Protein AF-A0A2M7CMB3-F1 (afdb_monomer_lite)

Foldseek 3Di:
DVVVVVVVVVVVVVVVPPDPPPPPPPPPPPPPPPPQDFFDDDDDDPDDPPDDPVNVLLCLLCVLVRGQKDWDWDFDDDVPDATKIKIKIDGLQQRWMWIFMDHPPDHTQWIWIDRCFKIKIAGPVPRDIDIDTANVPADHSHDDDRDDPPVQQQDQRSCLVVRPPCSCVNTVNVVSRPPDPDDDDD

Radius of gyration: 23.25 Å; chains: 1; bounding box: 79×37×62 Å

Structure (mmCIF, N/CA/C/O backbone):
data_AF-A0A2M7CMB3-F1
#
_entry.id   AF-A0A2M7CMB3-F1
#
loop_
_atom_site.group_PDB
_atom_site.id
_atom_site.type_symbol
_atom_site.label_atom_id
_atom_site.label_alt_id
_atom_site.label_comp_id
_atom_site.label_asym_id
_atom_site.label_entity_id
_atom_site.label_seq_id
_atom_site.pdbx_PDB_ins_code
_atom_site.Cartn_x
_atom_site.Cartn_y
_atom_site.Cartn_z
_atom_site.occupancy
_atom_site.B_iso_or_equiv
_atom_site.auth_seq_id
_atom_site.auth_comp_id
_atom_site.auth_asym_id
_atom_site.auth_atom_id
_atom_site.pdbx_PDB_model_num
ATOM 1 N N . MET A 1 1 ? -51.527 11.952 35.944 1.00 51.69 1 MET A N 1
ATOM 2 C CA . MET A 1 1 ? -50.049 11.912 36.069 1.00 51.69 1 MET A CA 1
ATOM 3 C C . MET A 1 1 ? -49.433 10.586 35.617 1.00 51.69 1 MET A C 1
ATOM 5 O O . MET A 1 1 ? -48.548 10.637 34.780 1.00 51.69 1 MET A O 1
ATOM 9 N N . ARG A 1 2 ? -49.924 9.407 36.044 1.00 48.84 2 ARG A N 1
ATOM 10 C CA . ARG A 1 2 ? -49.398 8.093 35.588 1.00 48.84 2 ARG A CA 1
ATOM 11 C C . ARG A 1 2 ? -49.340 7.894 34.063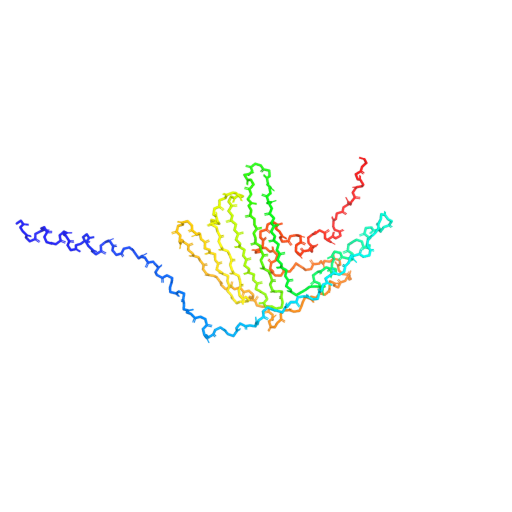 1.00 48.84 2 ARG A C 1
ATOM 13 O O . ARG A 1 2 ? -48.372 7.337 33.572 1.00 48.84 2 ARG A O 1
ATOM 20 N N . ARG A 1 3 ? -50.338 8.377 33.311 1.00 51.53 3 ARG A N 1
ATOM 21 C CA . ARG A 1 3 ? -50.378 8.232 31.840 1.00 51.53 3 ARG A CA 1
ATOM 22 C C . ARG A 1 3 ? -49.301 9.048 31.109 1.00 51.53 3 ARG A C 1
ATOM 24 O O . ARG A 1 3 ? -48.765 8.562 30.128 1.00 51.53 3 ARG A O 1
ATOM 31 N N . ALA A 1 4 ? -48.940 10.227 31.621 1.00 55.62 4 ALA A N 1
ATOM 32 C CA . ALA A 1 4 ? -47.905 11.076 31.018 1.00 55.62 4 ALA A CA 1
ATOM 33 C C . ALA A 1 4 ? -46.488 10.516 31.237 1.00 55.62 4 ALA A C 1
ATOM 35 O O . ALA A 1 4 ? -45.645 10.616 30.355 1.00 55.62 4 ALA A O 1
ATOM 36 N N . ILE A 1 5 ? -46.254 9.869 32.386 1.00 59.56 5 ILE A N 1
ATOM 37 C CA . ILE A 1 5 ? -44.974 9.218 32.706 1.00 59.56 5 ILE A CA 1
ATOM 38 C C . ILE A 1 5 ? -44.734 8.021 31.779 1.00 59.56 5 ILE A C 1
ATOM 40 O O . ILE A 1 5 ? -43.624 7.845 31.292 1.00 59.56 5 ILE A O 1
ATOM 44 N N . ILE A 1 6 ? -45.779 7.238 31.487 1.00 62.00 6 ILE A N 1
ATOM 45 C CA . ILE A 1 6 ? -45.683 6.087 30.578 1.00 62.00 6 ILE A CA 1
ATOM 46 C C . ILE A 1 6 ? -45.333 6.552 29.161 1.00 62.00 6 ILE A C 1
ATOM 48 O O . ILE A 1 6 ? -44.412 6.005 28.566 1.00 62.00 6 ILE A O 1
ATOM 52 N N . SER A 1 7 ? -46.000 7.598 28.655 1.00 63.03 7 SER A N 1
ATOM 53 C CA . SER A 1 7 ? -45.719 8.150 27.323 1.00 63.03 7 SER A CA 1
ATOM 54 C C . SER A 1 7 ? -44.297 8.706 27.197 1.00 63.03 7 SER A C 1
ATOM 56 O O . SER A 1 7 ? -43.659 8.513 26.164 1.00 63.03 7 SER A O 1
ATOM 58 N N . PHE A 1 8 ? -43.785 9.347 28.253 1.00 62.94 8 PHE A N 1
ATOM 59 C CA . PHE A 1 8 ? -42.416 9.864 28.289 1.00 62.94 8 PHE A CA 1
ATOM 60 C C . PHE A 1 8 ? -41.379 8.730 28.289 1.00 62.94 8 PHE A C 1
ATOM 62 O O . PHE A 1 8 ? -40.413 8.795 27.535 1.00 62.94 8 PHE A O 1
ATOM 69 N N . LEU A 1 9 ? -41.624 7.651 29.046 1.00 60.41 9 LEU A N 1
ATOM 70 C CA . LEU A 1 9 ? -40.741 6.478 29.096 1.00 60.41 9 LEU A CA 1
ATOM 71 C C . LEU A 1 9 ? -40.695 5.704 27.771 1.00 60.41 9 LEU A C 1
ATOM 73 O O . LEU A 1 9 ? -39.629 5.249 27.362 1.00 60.41 9 LEU A O 1
ATOM 77 N N . THR A 1 10 ? -41.830 5.573 27.076 1.00 61.59 10 THR A N 1
ATOM 78 C CA . THR A 1 10 ? -41.865 4.949 25.743 1.00 61.59 10 THR A CA 1
ATOM 79 C C . THR A 1 10 ? -41.140 5.786 24.695 1.00 61.59 10 THR A C 1
ATOM 81 O O . THR A 1 10 ? -40.494 5.223 23.817 1.00 61.59 10 THR A O 1
ATOM 84 N N . LEU A 1 11 ? -41.197 7.118 24.799 1.00 56.62 11 LEU A N 1
ATOM 85 C CA . LEU A 1 11 ? -40.507 8.005 23.866 1.00 56.62 11 LEU A CA 1
ATOM 86 C C . LEU A 1 11 ? -38.986 7.964 24.084 1.00 56.62 11 LEU A C 1
ATOM 88 O O . LEU A 1 11 ? -38.245 7.883 23.110 1.00 56.62 11 LEU A O 1
ATOM 92 N N . THR A 1 12 ? -38.511 7.925 25.337 1.00 57.62 12 THR A N 1
ATOM 93 C CA . THR A 1 12 ? -37.071 7.798 25.625 1.00 57.62 12 THR A CA 1
ATOM 94 C C . THR A 1 12 ? -36.504 6.428 25.246 1.00 57.62 12 THR A C 1
ATOM 96 O O . THR A 1 12 ? -35.364 6.374 24.803 1.00 57.62 12 THR A O 1
ATOM 99 N N . LEU A 1 13 ? -37.288 5.341 25.339 1.00 55.25 13 LEU A N 1
ATOM 100 C CA . LEU A 1 13 ? -36.859 4.015 24.862 1.00 55.25 13 LEU A CA 1
ATOM 101 C C . LEU A 1 13 ? -36.757 3.929 23.329 1.00 55.25 13 LEU A C 1
ATOM 103 O O . LEU A 1 13 ? -35.891 3.228 22.812 1.00 55.25 13 LEU A O 1
ATOM 107 N N . LEU A 1 14 ? -37.619 4.644 22.599 1.00 54.69 14 LEU A N 1
ATOM 108 C CA . LEU A 1 14 ? -37.562 4.712 21.133 1.00 54.69 14 LEU A CA 1
ATOM 109 C C . LEU A 1 14 ? -36.393 5.578 20.632 1.00 54.69 14 LEU A C 1
ATOM 111 O O . LEU A 1 14 ? -35.868 5.321 19.555 1.00 54.69 14 LEU A O 1
ATOM 115 N N . LEU A 1 15 ? -35.951 6.562 21.422 1.00 52.12 15 LEU A N 1
ATOM 116 C CA . LEU A 1 15 ? -34.817 7.443 21.103 1.00 52.12 15 LEU A CA 1
ATOM 117 C C . LEU A 1 15 ? -33.441 6.830 21.433 1.00 52.12 15 LEU A C 1
ATOM 119 O O . LEU A 1 15 ? -32.434 7.317 20.929 1.00 52.12 15 LEU A O 1
ATOM 123 N N . THR A 1 16 ? -33.375 5.758 22.234 1.00 50.31 16 THR A N 1
ATOM 124 C CA . THR A 1 16 ? -32.135 4.984 22.462 1.00 50.31 16 THR A CA 1
ATOM 125 C C . THR A 1 16 ? -31.862 3.931 21.391 1.00 50.31 16 THR A C 1
ATOM 127 O O . THR A 1 16 ? -30.782 3.351 21.381 1.00 50.31 16 THR A O 1
ATOM 130 N N . ALA A 1 17 ? -32.784 3.721 20.448 1.00 45.28 17 ALA A N 1
ATOM 131 C CA . ALA A 1 17 ? -32.507 2.997 19.210 1.00 45.28 17 ALA A CA 1
ATOM 132 C C . ALA A 1 17 ? -31.768 3.912 18.211 1.00 45.28 17 ALA A C 1
ATOM 134 O O . ALA A 1 17 ? -32.175 4.081 17.065 1.00 45.28 17 ALA A O 1
ATOM 135 N N . CYS A 1 18 ? -30.694 4.556 18.670 1.00 47.16 18 CYS A N 1
ATOM 136 C CA . CYS A 1 18 ? -29.714 5.169 17.789 1.00 47.16 18 CYS A CA 1
ATOM 137 C C . CYS A 1 18 ? -28.833 4.015 17.309 1.00 47.16 18 CYS A C 1
ATOM 139 O O . CYS A 1 18 ? -28.177 3.367 18.123 1.00 47.16 18 CYS A O 1
ATOM 141 N N . GLY A 1 19 ? -28.948 3.684 16.024 1.00 44.75 19 GLY A N 1
ATOM 142 C CA . GLY A 1 19 ? -28.446 2.448 15.436 1.00 44.75 19 GLY A CA 1
ATOM 143 C C . GLY A 1 19 ? -27.005 2.127 15.817 1.00 44.75 19 GLY A C 1
ATOM 144 O O . GLY A 1 19 ? -26.069 2.779 15.366 1.00 44.75 19 GLY A O 1
ATOM 145 N N . THR A 1 20 ? -26.828 1.050 16.576 1.00 44.53 20 THR A N 1
ATOM 146 C CA . THR A 1 20 ? -25.657 0.200 16.404 1.00 44.53 20 THR A CA 1
ATOM 147 C C . THR A 1 20 ? -25.737 -0.346 14.988 1.00 44.53 20 THR A C 1
ATOM 149 O O . THR A 1 20 ? -26.569 -1.203 14.690 1.00 44.53 20 THR A O 1
ATOM 152 N N . LEU A 1 21 ? -24.925 0.216 14.094 1.00 42.66 21 LEU A N 1
ATOM 153 C CA . LEU A 1 21 ? -24.638 -0.391 12.806 1.00 42.66 21 LEU A CA 1
ATOM 154 C C . LEU A 1 21 ? -23.964 -1.736 13.109 1.00 42.66 21 LEU A C 1
ATOM 156 O O . LEU A 1 21 ? -22.765 -1.798 13.371 1.00 42.66 21 LEU A O 1
ATOM 160 N N . GLU A 1 22 ? -24.748 -2.809 13.169 1.00 36.59 22 GLU A N 1
ATOM 161 C CA . GLU A 1 22 ? -24.206 -4.159 13.225 1.00 36.59 22 GLU A CA 1
ATOM 162 C C . GLU A 1 22 ? -23.567 -4.442 11.868 1.00 36.59 22 GLU A C 1
ATOM 164 O O . GLU A 1 22 ? -24.243 -4.780 10.897 1.00 36.59 22 GLU A O 1
ATOM 169 N N . VAL A 1 23 ? -22.247 -4.275 11.787 1.00 40.91 23 VAL A N 1
ATOM 170 C CA . VAL A 1 23 ? -21.462 -4.793 10.669 1.00 40.91 23 VAL A CA 1
ATOM 171 C C . VAL A 1 23 ? -21.505 -6.312 10.779 1.00 40.91 23 VAL A C 1
ATOM 173 O O . VAL A 1 23 ? -20.715 -6.938 11.486 1.00 40.91 23 VAL A O 1
ATOM 176 N N . THR A 1 24 ? -22.480 -6.921 10.112 1.00 38.34 24 THR A N 1
ATOM 177 C CA . THR A 1 24 ? -22.517 -8.366 9.938 1.00 38.34 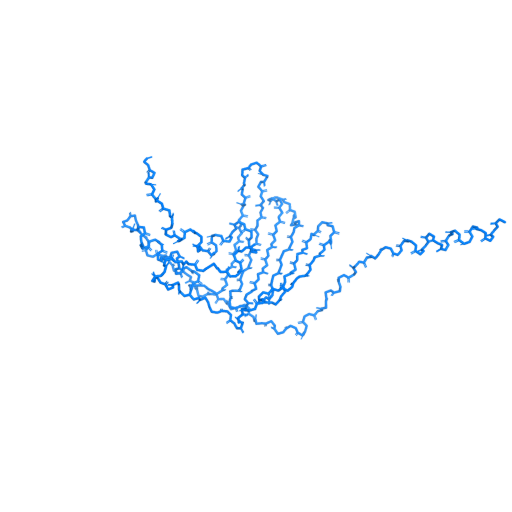24 THR A CA 1
ATOM 178 C C . THR A 1 24 ? -21.424 -8.715 8.933 1.00 38.34 24 THR A C 1
ATOM 180 O O . THR A 1 24 ? -21.599 -8.586 7.722 1.00 38.34 24 THR A O 1
ATOM 183 N N . LEU A 1 25 ? -20.260 -9.124 9.440 1.00 44.72 25 LEU A N 1
ATOM 184 C CA . LEU A 1 25 ? -19.237 -9.803 8.649 1.00 44.72 25 LEU A CA 1
ATOM 185 C C . LEU A 1 25 ? -19.849 -11.125 8.183 1.00 44.72 25 LEU A C 1
ATOM 187 O O . LEU A 1 25 ? -19.826 -12.130 8.893 1.00 44.72 25 LEU A O 1
ATOM 191 N N . THR A 1 26 ? -20.489 -11.094 7.019 1.00 41.59 26 THR A N 1
ATOM 192 C CA . THR A 1 26 ? -21.016 -12.300 6.390 1.00 41.59 26 THR A CA 1
ATOM 193 C C . THR A 1 26 ? -19.812 -13.188 6.101 1.00 41.59 26 THR A C 1
ATOM 195 O O . THR A 1 26 ? -18.916 -12.781 5.365 1.00 41.59 26 THR A O 1
ATOM 198 N N . ASN A 1 27 ? -19.747 -14.355 6.749 1.00 41.16 27 ASN A N 1
ATOM 199 C CA . ASN A 1 27 ? -18.655 -15.301 6.550 1.00 41.16 27 ASN A CA 1
ATOM 200 C C . ASN A 1 27 ? -18.529 -15.630 5.056 1.00 41.16 27 ASN A C 1
ATOM 202 O O . ASN A 1 27 ? -19.513 -15.934 4.379 1.00 41.16 27 ASN A O 1
ATOM 206 N N . SER A 1 28 ? -17.298 -15.507 4.577 1.00 47.81 28 SER A N 1
ATOM 207 C CA . SER A 1 28 ? -16.861 -15.446 3.187 1.00 47.81 28 SER A CA 1
ATOM 208 C C . SER A 1 28 ? -16.957 -16.770 2.419 1.00 47.81 28 SER A C 1
ATOM 210 O O . SER A 1 28 ? -16.004 -17.143 1.750 1.00 47.81 28 SER A O 1
ATOM 212 N N . ASP A 1 29 ? -18.087 -17.474 2.458 1.00 41.19 29 ASP A N 1
ATOM 213 C CA . ASP A 1 29 ? -18.272 -18.677 1.625 1.00 41.19 29 ASP A CA 1
ATOM 214 C C . ASP A 1 29 ? -18.664 -18.336 0.170 1.00 41.19 29 ASP A C 1
ATOM 216 O O . ASP A 1 29 ? -18.649 -19.202 -0.702 1.00 41.19 29 ASP A O 1
ATOM 220 N N . ALA A 1 30 ? -18.994 -17.068 -0.115 1.00 40.41 30 ALA A N 1
ATOM 221 C CA . ALA A 1 30 ? -19.396 -16.587 -1.444 1.00 40.41 30 ALA A CA 1
ATOM 222 C C . ALA A 1 30 ? -18.386 -15.636 -2.113 1.00 40.41 30 ALA A C 1
ATOM 224 O O . ALA A 1 30 ? -18.588 -15.242 -3.260 1.00 40.41 30 ALA A O 1
ATOM 225 N N . LEU A 1 31 ? -17.300 -15.268 -1.427 1.00 42.97 31 LEU A N 1
ATOM 226 C CA . LEU A 1 31 ? -16.185 -14.576 -2.065 1.00 42.97 31 LEU A CA 1
ATOM 227 C C . LEU A 1 31 ? -15.272 -15.661 -2.626 1.00 42.97 31 LEU A C 1
ATOM 229 O O . LEU A 1 31 ? -14.579 -16.332 -1.866 1.00 42.97 31 LEU A O 1
ATOM 233 N N . THR A 1 32 ? -15.274 -15.854 -3.944 1.00 38.53 32 THR A N 1
ATOM 234 C CA . THR A 1 32 ? -14.180 -16.541 -4.640 1.00 38.53 32 THR A CA 1
ATOM 235 C C . THR A 1 32 ? -12.895 -15.766 -4.362 1.00 38.53 32 THR A C 1
ATOM 237 O O . THR A 1 32 ? -12.519 -14.873 -5.112 1.00 38.53 32 THR A O 1
ATOM 240 N N . GLN A 1 33 ? -12.258 -16.055 -3.230 1.00 45.84 33 GLN A N 1
ATOM 241 C CA . GLN A 1 33 ? -10.935 -15.560 -2.908 1.00 45.84 33 GLN A CA 1
ATOM 242 C C . GLN A 1 33 ? -9.978 -16.304 -3.826 1.00 45.84 33 GLN A C 1
ATOM 244 O O . GLN A 1 33 ? -9.778 -17.511 -3.678 1.00 45.84 33 GLN A O 1
ATOM 249 N N . THR A 1 34 ? -9.410 -15.599 -4.799 1.00 48.25 34 THR A N 1
ATOM 250 C CA . THR A 1 34 ? -8.189 -16.073 -5.439 1.00 48.25 34 THR A CA 1
ATOM 251 C C . THR A 1 34 ? -7.152 -16.180 -4.321 1.00 48.25 34 THR A C 1
ATOM 253 O O . THR A 1 34 ? -6.881 -15.169 -3.670 1.00 48.25 34 THR A O 1
ATOM 256 N N . PRO A 1 35 ? -6.639 -17.380 -3.998 1.00 51.38 35 PRO A N 1
ATOM 257 C CA . PRO A 1 35 ? -5.620 -17.501 -2.972 1.00 51.38 35 PRO A CA 1
ATOM 258 C C . PRO A 1 35 ? -4.411 -16.669 -3.396 1.00 51.38 35 PRO A C 1
ATOM 260 O O . PRO A 1 35 ? -3.967 -16.768 -4.541 1.00 51.38 35 PRO A O 1
ATOM 263 N N . ALA A 1 36 ? -3.898 -15.860 -2.469 1.00 56.28 36 ALA A N 1
ATOM 264 C CA . ALA A 1 36 ? -2.660 -15.125 -2.665 1.00 56.28 36 ALA A CA 1
ATOM 265 C C . ALA A 1 36 ? -1.566 -16.125 -3.068 1.00 56.28 36 ALA A C 1
ATOM 267 O O . ALA A 1 36 ? -1.300 -17.087 -2.344 1.00 56.28 36 ALA A O 1
ATOM 268 N N . SER A 1 37 ? -0.980 -15.937 -4.249 1.00 59.34 37 SER A N 1
ATOM 269 C CA . SER A 1 37 ? 0.132 -16.765 -4.707 1.00 59.34 37 SER A CA 1
ATOM 270 C C . SER A 1 37 ? 1.430 -16.192 -4.150 1.00 59.34 37 SER A C 1
ATOM 272 O O . SER A 1 37 ? 1.684 -14.987 -4.247 1.00 59.34 37 SER A O 1
ATOM 274 N N . ASP A 1 38 ? 2.263 -17.050 -3.566 1.00 62.56 38 ASP A N 1
ATOM 275 C CA . ASP A 1 38 ? 3.581 -16.636 -3.097 1.00 62.56 38 ASP A CA 1
ATOM 276 C C . ASP A 1 38 ? 4.425 -16.165 -4.288 1.00 62.56 38 ASP A C 1
ATOM 278 O O . ASP A 1 38 ? 4.555 -16.858 -5.304 1.00 62.56 38 ASP A O 1
ATOM 282 N N . SER A 1 39 ? 5.013 -14.975 -4.159 1.00 64.06 39 SER A N 1
ATOM 283 C CA . SER A 1 39 ? 5.988 -14.482 -5.127 1.00 64.06 39 SER A CA 1
ATOM 284 C C . SER A 1 39 ? 7.240 -15.370 -5.108 1.00 64.06 39 SER A C 1
ATOM 286 O O . SER A 1 39 ? 7.704 -15.751 -4.027 1.00 64.06 39 SER A O 1
ATOM 288 N N . PRO A 1 40 ? 7.864 -15.661 -6.265 1.00 69.12 40 PRO A N 1
ATOM 289 C CA . PRO A 1 40 ? 9.206 -16.228 -6.268 1.00 69.12 40 PRO A CA 1
ATOM 290 C C . PRO A 1 40 ? 10.168 -15.284 -5.531 1.00 69.12 40 PRO A C 1
ATOM 292 O O . PRO A 1 40 ? 10.003 -14.064 -5.564 1.00 69.12 40 PRO A O 1
ATOM 295 N N . ALA A 1 41 ? 11.183 -15.842 -4.865 1.00 67.69 41 ALA A N 1
ATOM 296 C CA . ALA A 1 41 ? 12.155 -15.041 -4.129 1.00 67.69 41 ALA A CA 1
ATOM 297 C C . ALA A 1 41 ? 12.819 -14.008 -5.056 1.00 67.69 41 ALA A C 1
ATOM 299 O O . ALA A 1 41 ? 13.492 -14.370 -6.026 1.00 67.69 41 ALA A O 1
ATOM 300 N N . ALA A 1 42 ? 12.646 -12.722 -4.745 1.00 65.56 42 ALA A N 1
ATOM 301 C CA . ALA A 1 42 ? 13.332 -11.651 -5.448 1.00 65.56 42 ALA A CA 1
ATOM 302 C C . ALA A 1 42 ? 14.836 -11.736 -5.134 1.00 65.56 42 ALA A C 1
ATOM 304 O O . ALA A 1 42 ? 15.262 -11.556 -3.993 1.00 65.56 42 ALA A O 1
ATOM 305 N N . GLY A 1 43 ? 15.648 -12.064 -6.141 1.00 69.44 43 GLY A N 1
ATOM 306 C CA . GLY A 1 43 ? 17.106 -12.007 -6.032 1.00 69.44 43 GLY A CA 1
ATOM 307 C C . GLY A 1 43 ? 17.614 -10.565 -5.874 1.00 69.44 43 GLY A C 1
ATOM 308 O O . GLY A 1 43 ? 16.859 -9.616 -6.101 1.00 69.44 43 GLY A O 1
ATOM 309 N N . PRO A 1 44 ? 18.894 -10.369 -5.511 1.00 72.94 44 PRO A N 1
ATOM 310 C CA . PRO A 1 44 ? 19.474 -9.034 -5.416 1.00 72.94 44 PRO A CA 1
ATOM 311 C C . PRO A 1 44 ? 19.371 -8.303 -6.760 1.00 72.94 44 PRO A C 1
ATOM 313 O O . PRO A 1 44 ? 19.664 -8.871 -7.815 1.00 72.94 44 PRO A O 1
ATOM 316 N N . ALA A 1 45 ? 18.968 -7.031 -6.718 1.00 76.06 45 ALA A N 1
ATOM 317 C CA . ALA A 1 45 ? 18.985 -6.181 -7.901 1.00 76.06 45 ALA A CA 1
ATOM 318 C C . ALA A 1 45 ? 20.437 -6.014 -8.396 1.00 76.06 45 ALA A C 1
ATOM 320 O O . ALA A 1 45 ? 21.340 -5.871 -7.567 1.00 76.06 45 ALA A O 1
ATOM 321 N N . PRO A 1 46 ? 20.688 -5.998 -9.719 1.00 83.12 46 PRO A N 1
ATOM 322 C CA . PRO A 1 46 ? 22.023 -5.823 -10.293 1.00 83.12 46 PRO A CA 1
ATOM 323 C C . PRO A 1 46 ? 22.469 -4.349 -10.227 1.00 83.12 46 PRO A C 1
ATOM 325 O O . PRO A 1 46 ? 22.821 -3.744 -11.234 1.00 83.12 46 PRO A O 1
ATOM 328 N N . LEU A 1 47 ? 22.410 -3.755 -9.035 1.00 82.25 47 LEU A N 1
ATOM 329 C CA . LEU A 1 47 ? 22.819 -2.384 -8.759 1.00 82.25 47 LEU A CA 1
ATOM 330 C C . LEU A 1 47 ? 24.216 -2.361 -8.145 1.00 82.25 47 LEU A C 1
ATOM 332 O O . LEU A 1 47 ? 24.537 -3.146 -7.253 1.00 82.25 47 LEU A O 1
ATOM 336 N N . GLY A 1 48 ? 25.034 -1.422 -8.606 1.00 87.12 48 GLY A N 1
ATOM 337 C CA . GLY A 1 48 ? 26.350 -1.139 -8.051 1.00 87.12 48 GLY A CA 1
ATOM 338 C C . GLY A 1 48 ? 26.587 0.362 -7.935 1.00 87.12 48 GLY A C 1
ATOM 339 O O . GLY A 1 48 ? 25.824 1.173 -8.449 1.00 87.12 48 GLY A O 1
ATOM 340 N N . MET A 1 49 ? 27.693 0.750 -7.298 1.00 87.06 49 MET A N 1
ATOM 341 C CA . MET A 1 49 ? 28.063 2.168 -7.155 1.00 87.06 49 MET A CA 1
ATOM 342 C C . MET A 1 49 ? 28.357 2.862 -8.496 1.00 87.06 49 MET A C 1
ATOM 344 O O . MET A 1 49 ? 28.407 4.085 -8.556 1.00 87.06 49 MET A O 1
ATOM 348 N N . SER A 1 50 ? 28.568 2.089 -9.564 1.00 89.62 50 SER A N 1
ATOM 349 C CA . SER A 1 50 ? 28.753 2.578 -10.932 1.00 89.62 50 SER A CA 1
ATOM 350 C C . SER A 1 50 ? 27.457 2.642 -11.744 1.00 89.62 50 SER A C 1
ATOM 352 O O . SER A 1 50 ? 27.517 3.025 -12.910 1.00 89.62 50 SER A O 1
ATOM 354 N N . SER A 1 51 ? 26.314 2.233 -11.179 1.00 87.06 51 SER A N 1
ATOM 355 C CA . SER A 1 51 ? 25.034 2.270 -11.883 1.00 87.06 51 SER A CA 1
ATOM 356 C C . SER A 1 51 ? 24.628 3.710 -12.186 1.00 87.06 51 SER A C 1
ATOM 358 O O . SER A 1 51 ? 24.692 4.597 -11.335 1.00 87.06 51 SER A O 1
ATOM 360 N N . THR A 1 52 ? 24.190 3.942 -13.415 1.00 85.94 52 THR A N 1
ATOM 361 C CA . THR A 1 52 ? 23.686 5.237 -13.866 1.00 85.94 52 THR A CA 1
ATOM 362 C C . THR A 1 52 ? 22.291 5.505 -13.302 1.00 85.94 52 THR A C 1
ATOM 364 O O . THR A 1 52 ? 21.537 4.585 -12.980 1.00 85.94 52 THR A O 1
ATOM 367 N N . SER A 1 53 ? 21.884 6.776 -13.252 1.00 81.31 53 SER A N 1
ATOM 368 C CA . SER A 1 53 ? 20.513 7.146 -12.872 1.00 81.31 53 SER A CA 1
ATOM 369 C C . SER A 1 53 ? 19.457 6.496 -13.775 1.00 81.31 53 SER A C 1
ATOM 371 O O . SER A 1 53 ? 18.376 6.164 -13.300 1.00 81.31 53 SER A O 1
ATOM 373 N N . GLY A 1 54 ? 19.774 6.272 -15.056 1.00 79.38 54 GLY A N 1
ATOM 374 C CA . GLY A 1 54 ? 18.891 5.574 -15.993 1.00 79.38 54 GLY A CA 1
ATOM 375 C C . GLY A 1 54 ? 18.708 4.095 -15.646 1.00 79.38 54 GLY A C 1
ATOM 376 O O . GLY A 1 54 ? 17.583 3.608 -15.650 1.00 79.38 54 GLY A O 1
ATOM 377 N N . GLU A 1 55 ? 19.787 3.401 -15.278 1.00 83.38 55 GLU A N 1
ATOM 378 C CA . GLU A 1 55 ? 19.729 2.000 -14.833 1.00 83.38 55 GLU A CA 1
ATOM 379 C C . GLU A 1 55 ? 18.964 1.856 -13.512 1.00 83.38 55 GLU A C 1
ATOM 381 O O . GLU A 1 55 ? 18.132 0.961 -13.376 1.00 83.38 55 GLU A O 1
ATOM 386 N N . ILE A 1 56 ? 19.187 2.767 -12.558 1.00 83.62 56 ILE A N 1
ATOM 387 C CA . ILE A 1 56 ? 18.447 2.795 -11.288 1.00 83.62 56 ILE A CA 1
ATOM 388 C C . ILE A 1 56 ? 16.957 3.028 -11.548 1.00 83.62 56 ILE A C 1
ATOM 390 O O . ILE A 1 56 ? 16.122 2.290 -11.029 1.00 83.62 56 ILE A O 1
ATOM 394 N N . ARG A 1 57 ? 16.618 4.016 -12.385 1.00 81.19 57 ARG A N 1
ATOM 395 C CA . ARG A 1 57 ? 15.234 4.311 -12.775 1.00 81.19 57 ARG A CA 1
ATOM 396 C C . ARG A 1 57 ? 14.567 3.098 -13.419 1.00 81.19 57 ARG A C 1
ATOM 398 O O . ARG A 1 57 ? 13.457 2.752 -13.030 1.00 81.19 57 ARG A O 1
ATOM 405 N N . GLN A 1 58 ? 15.240 2.444 -14.364 1.00 80.38 58 GLN A N 1
ATOM 406 C CA . GLN A 1 58 ? 14.712 1.258 -15.037 1.00 80.38 58 GLN A CA 1
ATOM 407 C C . GLN A 1 58 ? 14.432 0.128 -14.041 1.00 80.38 58 GLN A C 1
ATOM 409 O O . GLN A 1 58 ? 13.371 -0.484 -14.085 1.00 80.38 58 GLN A O 1
ATOM 414 N N . LEU A 1 59 ? 15.343 -0.122 -13.100 1.00 83.75 59 LEU A N 1
ATOM 415 C CA . LEU A 1 59 ? 15.162 -1.176 -12.102 1.00 83.75 59 LEU A CA 1
ATOM 416 C C . LEU A 1 59 ? 14.076 -0.848 -11.071 1.00 83.75 59 LEU A C 1
ATOM 418 O O . LEU A 1 59 ? 13.366 -1.754 -10.639 1.00 83.75 59 LEU A O 1
ATOM 422 N N . LEU A 1 60 ? 13.908 0.427 -10.704 1.00 83.75 60 LEU A N 1
ATOM 423 C CA . LEU A 1 60 ? 12.773 0.869 -9.892 1.00 83.75 60 LEU A CA 1
ATOM 424 C C . LEU A 1 60 ? 11.458 0.607 -10.627 1.00 83.75 60 LEU A C 1
ATOM 426 O O . LEU A 1 60 ? 10.559 -0.004 -10.057 1.00 83.75 60 LEU A O 1
ATOM 430 N N . LEU A 1 61 ? 11.374 0.996 -11.901 1.00 79.88 61 LEU A N 1
ATOM 431 C CA . LEU A 1 61 ? 10.204 0.735 -12.738 1.00 79.88 61 LEU A CA 1
ATOM 432 C C . LEU A 1 61 ? 9.896 -0.748 -12.853 1.00 79.88 61 LEU A C 1
ATOM 434 O O . LEU A 1 61 ? 8.738 -1.131 -12.778 1.00 79.88 61 LEU A O 1
ATOM 438 N N . GLU A 1 62 ? 10.923 -1.579 -13.003 1.00 81.75 62 GLU A N 1
ATOM 439 C CA . GLU A 1 62 ? 10.759 -3.020 -13.134 1.00 81.75 62 GLU A CA 1
ATOM 440 C C . GLU A 1 62 ? 10.389 -3.729 -11.821 1.00 81.75 62 GLU A C 1
ATOM 442 O O . GLU A 1 62 ? 9.979 -4.890 -11.849 1.00 81.75 62 GLU A O 1
ATOM 447 N N . SER A 1 63 ? 10.557 -3.070 -10.671 1.00 82.81 63 SER A N 1
ATOM 448 C CA . SER A 1 63 ? 10.406 -3.699 -9.355 1.00 82.81 63 SER A CA 1
ATOM 449 C C . SER A 1 63 ? 9.026 -4.343 -9.153 1.00 82.81 63 SER A C 1
ATOM 451 O O . SER A 1 63 ? 8.995 -5.530 -8.815 1.00 82.81 63 SER A O 1
ATOM 453 N N . PRO A 1 64 ? 7.891 -3.664 -9.435 1.00 82.25 64 PRO A N 1
ATOM 454 C CA . PRO A 1 64 ? 6.566 -4.260 -9.276 1.00 82.25 64 PRO A CA 1
ATOM 455 C C . PRO A 1 64 ? 6.314 -5.502 -10.139 1.00 82.25 64 PRO A C 1
ATOM 457 O O . PRO A 1 64 ? 5.517 -6.334 -9.752 1.00 82.25 64 PRO A O 1
ATOM 460 N N . PHE A 1 65 ? 7.008 -5.695 -11.268 1.00 81.31 65 PHE A N 1
ATOM 461 C CA . PHE A 1 65 ? 6.818 -6.895 -12.108 1.00 81.31 65 PHE A CA 1
ATOM 462 C C . PHE A 1 65 ? 7.555 -8.132 -11.581 1.00 81.31 65 PHE A C 1
ATOM 464 O O . PHE A 1 65 ? 7.436 -9.216 -12.153 1.00 81.31 65 PHE A O 1
ATOM 471 N N . ARG A 1 66 ? 8.374 -7.980 -10.534 1.00 82.38 66 ARG A N 1
ATOM 472 C CA . ARG A 1 66 ? 9.191 -9.065 -9.967 1.00 82.38 66 ARG A CA 1
ATOM 473 C C . ARG A 1 66 ? 8.534 -9.743 -8.768 1.00 82.38 66 ARG A C 1
ATOM 475 O O . ARG A 1 66 ? 9.101 -10.693 -8.233 1.00 82.38 66 ARG A O 1
ATOM 482 N N . TRP A 1 67 ? 7.361 -9.276 -8.360 1.00 85.75 67 TRP A N 1
ATOM 483 C CA . TRP A 1 67 ? 6.571 -9.842 -7.278 1.00 85.75 67 TRP A CA 1
ATOM 484 C C . TRP A 1 67 ? 5.079 -9.759 -7.623 1.00 85.75 67 TRP A C 1
ATOM 486 O O . TRP A 1 67 ? 4.670 -8.994 -8.483 1.00 85.75 67 TRP A O 1
ATOM 496 N N . GLN A 1 68 ? 4.273 -10.603 -6.989 1.00 86.38 68 GLN A N 1
ATOM 497 C CA . GLN A 1 68 ? 2.806 -10.600 -7.086 1.00 86.38 68 GLN A CA 1
ATOM 498 C C . GLN A 1 68 ? 2.193 -10.175 -5.754 1.00 86.38 68 GLN A C 1
ATOM 500 O O . GLN A 1 68 ? 1.245 -9.398 -5.700 1.00 86.38 68 GLN A O 1
ATOM 505 N N . THR A 1 69 ? 2.791 -10.664 -4.671 1.00 89.31 69 THR A N 1
ATOM 506 C CA . THR A 1 69 ? 2.425 -10.366 -3.294 1.00 89.31 69 THR A CA 1
ATOM 507 C C . THR A 1 69 ? 3.604 -9.765 -2.537 1.00 89.31 69 THR A C 1
ATOM 509 O O . THR A 1 69 ? 4.753 -10.180 -2.728 1.00 89.31 69 THR A O 1
ATOM 512 N N . ILE A 1 70 ? 3.329 -8.790 -1.669 1.00 89.44 70 ILE A N 1
ATOM 513 C CA . ILE A 1 70 ? 4.328 -8.193 -0.775 1.00 89.44 70 ILE A CA 1
ATOM 514 C C . ILE A 1 70 ? 3.731 -7.939 0.610 1.00 89.44 70 ILE A C 1
ATOM 516 O O . ILE A 1 70 ? 2.580 -7.522 0.746 1.00 89.44 70 ILE A O 1
ATOM 520 N N . PHE A 1 71 ? 4.541 -8.187 1.638 1.00 91.94 71 PHE A N 1
ATOM 521 C CA . PHE A 1 71 ? 4.287 -7.765 3.010 1.00 91.94 71 PHE A CA 1
ATOM 522 C C . PHE A 1 71 ? 5.354 -6.755 3.431 1.00 91.94 71 PHE A C 1
ATOM 524 O O . PHE A 1 71 ? 6.546 -6.980 3.215 1.00 91.94 71 PHE A O 1
ATOM 531 N N . MET A 1 72 ? 4.928 -5.659 4.048 1.00 91.75 72 MET A N 1
ATOM 532 C CA . MET A 1 72 ? 5.811 -4.624 4.565 1.00 91.75 72 MET A CA 1
ATOM 533 C C . MET A 1 72 ? 5.396 -4.241 5.982 1.00 91.75 72 MET A C 1
ATOM 535 O O . MET A 1 72 ? 4.224 -3.985 6.240 1.00 91.75 72 MET A O 1
ATOM 539 N N . ASP A 1 73 ? 6.371 -4.173 6.885 1.00 92.75 73 ASP A N 1
ATOM 540 C CA . ASP A 1 73 ? 6.220 -3.673 8.251 1.00 92.75 73 ASP A CA 1
ATOM 541 C C . ASP A 1 73 ? 7.201 -2.522 8.439 1.00 92.75 73 ASP A C 1
ATOM 543 O O . ASP A 1 73 ? 8.414 -2.702 8.297 1.00 92.75 73 ASP A O 1
ATOM 547 N N . ALA A 1 74 ? 6.676 -1.328 8.687 1.00 92.00 74 ALA A N 1
ATOM 548 C CA . ALA A 1 74 ? 7.469 -0.115 8.709 1.00 92.00 74 ALA A CA 1
ATOM 549 C C . ALA A 1 74 ? 7.063 0.809 9.854 1.00 92.00 74 ALA A C 1
ATOM 551 O O . ALA A 1 74 ? 5.891 0.942 10.208 1.00 92.00 74 ALA A O 1
ATOM 552 N N . LEU A 1 75 ? 8.061 1.512 10.385 1.00 93.06 75 LEU A N 1
ATOM 553 C CA . LEU A 1 75 ? 7.859 2.682 11.224 1.00 93.06 75 LEU A CA 1
ATOM 554 C C . LEU A 1 75 ? 7.873 3.924 10.327 1.00 93.06 75 LEU A C 1
ATOM 556 O O . LEU A 1 75 ? 8.913 4.298 9.788 1.00 93.06 75 LEU A O 1
ATOM 560 N N . VAL A 1 76 ? 6.716 4.553 10.163 1.00 90.12 76 VAL A N 1
ATOM 561 C CA . VAL A 1 76 ? 6.524 5.747 9.342 1.00 90.12 76 VAL A CA 1
ATOM 562 C C . VAL A 1 76 ? 6.637 6.986 10.222 1.00 90.12 76 VAL A C 1
ATOM 564 O O . VAL A 1 76 ? 5.960 7.108 11.243 1.00 90.12 76 VAL A O 1
ATOM 567 N N . THR A 1 77 ? 7.493 7.922 9.819 1.00 89.06 77 THR A N 1
ATOM 568 C CA . THR A 1 77 ? 7.684 9.213 10.487 1.00 89.06 77 THR A CA 1
ATOM 569 C C . THR A 1 77 ? 7.378 10.351 9.522 1.00 89.06 77 THR A C 1
ATOM 571 O O . THR A 1 77 ? 7.571 10.243 8.311 1.00 89.06 77 THR A O 1
ATOM 574 N N . SER A 1 78 ? 6.830 11.448 10.037 1.00 81.69 78 SER A N 1
ATOM 575 C CA . SER A 1 78 ? 6.496 12.636 9.250 1.00 81.69 78 SER A CA 1
ATOM 576 C C . SER A 1 78 ? 6.763 13.894 10.059 1.00 81.69 78 SER A C 1
ATOM 578 O O . SER A 1 78 ? 6.674 13.888 11.286 1.00 81.69 78 SER A O 1
ATOM 580 N N . ASN A 1 79 ? 7.144 14.972 9.375 1.00 84.88 79 ASN A N 1
ATOM 581 C CA . ASN A 1 79 ? 7.509 16.221 10.037 1.00 84.88 79 ASN A CA 1
ATOM 582 C C . ASN A 1 79 ? 6.321 16.769 10.836 1.00 84.88 79 ASN A C 1
ATOM 584 O O . ASN A 1 79 ? 5.305 17.139 10.258 1.00 84.88 79 ASN A O 1
ATOM 588 N N . GLY A 1 80 ? 6.483 16.852 12.158 1.00 80.75 80 GLY A N 1
ATOM 589 C CA . GLY A 1 80 ? 5.454 17.357 13.069 1.00 80.75 80 GLY A CA 1
ATOM 590 C C . GLY A 1 80 ? 4.434 16.316 13.537 1.00 80.75 80 GLY A C 1
ATOM 591 O O . GLY A 1 80 ? 3.549 16.669 14.311 1.00 80.75 80 GLY A O 1
ATOM 592 N N . GLU A 1 81 ? 4.567 15.051 13.132 1.00 86.75 81 GLU A N 1
ATOM 593 C CA . GLU A 1 81 ? 3.673 13.962 13.536 1.00 86.75 81 GLU A CA 1
ATOM 594 C C . GLU A 1 81 ? 4.405 12.924 14.392 1.00 86.75 81 GLU A C 1
ATOM 596 O O . GLU A 1 81 ? 5.616 12.718 14.274 1.00 86.75 81 GLU A O 1
ATOM 601 N N . SER A 1 82 ? 3.656 12.249 15.268 1.00 89.44 82 SER A N 1
ATOM 602 C CA . SER A 1 82 ? 4.201 11.118 16.022 1.00 89.44 82 SER A CA 1
ATOM 603 C C . SER A 1 82 ? 4.458 9.933 15.083 1.00 89.44 82 SER A C 1
ATOM 605 O O . SER A 1 82 ? 3.660 9.710 14.169 1.00 89.44 82 SER A O 1
ATOM 607 N N . PRO A 1 83 ? 5.534 9.152 15.294 1.00 91.62 83 PRO A N 1
ATOM 608 C CA . PRO A 1 83 ? 5.774 7.936 14.528 1.00 91.62 83 PRO A CA 1
ATOM 609 C C . PRO A 1 83 ? 4.575 6.992 14.594 1.00 91.62 83 PRO A C 1
ATOM 611 O O . PRO A 1 83 ? 3.968 6.828 15.652 1.00 91.62 83 PRO A O 1
ATOM 614 N N . ARG A 1 84 ? 4.276 6.330 13.481 1.00 93.12 84 ARG A N 1
ATOM 615 C CA . ARG A 1 84 ? 3.231 5.308 13.388 1.00 93.12 84 ARG A CA 1
ATOM 616 C C . ARG A 1 84 ? 3.822 4.031 12.831 1.00 93.12 84 ARG A C 1
ATOM 618 O O . ARG A 1 84 ? 4.636 4.076 11.913 1.00 93.12 84 ARG A O 1
ATOM 625 N N . ARG A 1 85 ? 3.401 2.886 13.353 1.00 94.31 85 ARG A N 1
ATOM 626 C CA . ARG A 1 85 ? 3.681 1.605 12.706 1.00 94.31 85 ARG A CA 1
ATOM 627 C C . ARG A 1 85 ? 2.616 1.348 11.650 1.00 94.31 85 ARG A C 1
ATOM 629 O O . ARG A 1 85 ? 1.430 1.595 11.884 1.00 94.31 85 ARG A O 1
ATOM 636 N N . VAL A 1 86 ? 3.050 0.889 10.485 1.00 94.50 86 VAL A N 1
ATOM 637 C CA . VAL A 1 86 ? 2.194 0.538 9.354 1.00 94.50 86 VAL A CA 1
ATOM 638 C C . VAL A 1 86 ? 2.581 -0.859 8.897 1.00 94.50 86 VAL A C 1
ATOM 640 O O . VAL A 1 86 ? 3.751 -1.123 8.624 1.00 94.50 86 VAL A O 1
ATOM 643 N N . GLN A 1 87 ? 1.594 -1.746 8.830 1.00 94.38 87 GLN A N 1
ATOM 644 C CA . GLN A 1 87 ? 1.743 -3.089 8.286 1.00 94.38 87 GLN A CA 1
ATOM 645 C C . GLN A 1 87 ? 0.841 -3.235 7.071 1.00 94.38 87 GLN A C 1
ATOM 647 O O . GLN A 1 87 ? -0.372 -3.051 7.176 1.00 94.38 87 GLN A O 1
ATOM 652 N N . THR A 1 88 ? 1.435 -3.579 5.936 1.00 94.81 88 THR A N 1
ATOM 653 C CA . THR A 1 88 ? 0.764 -3.605 4.640 1.00 94.81 88 THR A CA 1
ATOM 654 C C . THR A 1 88 ? 0.968 -4.953 3.969 1.00 94.81 88 THR A C 1
ATOM 656 O O . THR A 1 88 ? 2.098 -5.416 3.836 1.00 94.81 88 THR A O 1
ATOM 659 N N . TRP A 1 89 ? -0.123 -5.550 3.501 1.00 94.44 89 TRP A N 1
ATOM 660 C CA . TRP A 1 89 ? -0.139 -6.693 2.594 1.00 94.44 89 TRP A CA 1
ATOM 661 C C . TRP A 1 89 ? -0.750 -6.244 1.278 1.00 94.44 89 TRP A C 1
ATOM 663 O O . TRP A 1 89 ? -1.772 -5.559 1.281 1.00 94.44 89 TRP A O 1
ATOM 673 N N . VAL A 1 90 ? -0.146 -6.647 0.170 1.00 92.81 90 VAL A N 1
ATOM 674 C CA . VAL A 1 90 ? -0.636 -6.365 -1.179 1.00 92.81 90 VAL A CA 1
ATOM 675 C C . VAL A 1 90 ? -0.659 -7.663 -1.967 1.00 92.81 90 VAL A C 1
ATOM 677 O O . VAL A 1 90 ? 0.314 -8.413 -1.933 1.00 92.81 90 VAL A O 1
ATOM 680 N N . ASP A 1 91 ? -1.749 -7.880 -2.693 1.00 91.62 91 ASP A N 1
ATOM 681 C CA . ASP A 1 91 ? -1.880 -8.835 -3.789 1.00 91.62 91 ASP A CA 1
ATOM 682 C C . ASP A 1 91 ? -2.202 -8.030 -5.052 1.00 91.62 91 ASP A C 1
ATOM 684 O O . ASP A 1 91 ? -3.296 -7.485 -5.224 1.00 91.62 91 ASP A O 1
ATOM 688 N N . GLN A 1 92 ? -1.194 -7.885 -5.905 1.00 88.12 92 GLN A N 1
ATOM 689 C CA . GLN A 1 92 ? -1.260 -7.039 -7.083 1.00 88.12 92 GLN A CA 1
ATOM 690 C C . GLN A 1 92 ? -2.198 -7.599 -8.167 1.00 88.12 92 GLN A C 1
ATOM 692 O O . GLN A 1 92 ? -3.044 -6.829 -8.627 1.00 88.12 92 GLN A O 1
ATOM 697 N N . PRO A 1 93 ? -2.129 -8.893 -8.550 1.00 87.88 93 PRO A N 1
ATOM 698 C CA . PRO A 1 93 ? -3.078 -9.479 -9.497 1.00 87.88 93 PRO A CA 1
ATOM 699 C C . PRO A 1 93 ? -4.545 -9.328 -9.089 1.00 87.88 93 PRO A C 1
ATOM 701 O O . PRO A 1 93 ? -5.398 -9.109 -9.949 1.00 87.88 93 PRO A O 1
ATOM 704 N N . ALA A 1 94 ? -4.847 -9.432 -7.793 1.00 88.69 94 ALA A N 1
ATOM 705 C CA . ALA A 1 94 ? -6.208 -9.297 -7.282 1.00 88.69 94 ALA A CA 1
ATOM 706 C C . ALA A 1 94 ? -6.637 -7.842 -7.020 1.00 88.69 94 ALA A C 1
ATOM 708 O O . ALA A 1 94 ? -7.774 -7.621 -6.611 1.00 88.69 94 ALA A O 1
ATOM 709 N N . LEU A 1 95 ? -5.745 -6.857 -7.201 1.00 89.81 95 LEU A N 1
ATOM 710 C CA . LEU A 1 95 ? -5.939 -5.478 -6.731 1.00 89.81 95 LEU A CA 1
ATOM 711 C C . LEU A 1 95 ? -6.406 -5.411 -5.268 1.00 89.81 95 LEU A C 1
ATOM 713 O O . LEU A 1 95 ? -7.242 -4.590 -4.887 1.00 89.81 95 LEU A O 1
ATOM 717 N N . SER A 1 96 ? -5.851 -6.293 -4.446 1.00 92.25 96 SER A N 1
ATOM 718 C CA . SER A 1 96 ? -6.231 -6.452 -3.053 1.00 92.25 96 SER A CA 1
ATOM 719 C C . SER A 1 96 ? -5.129 -5.932 -2.140 1.00 92.25 96 SER A C 1
ATOM 721 O O . SER A 1 96 ? -3.933 -6.064 -2.418 1.00 92.25 96 SER A O 1
ATOM 723 N N . LEU A 1 97 ? -5.526 -5.305 -1.038 1.00 94.50 97 LEU A N 1
ATOM 724 C CA . LEU A 1 97 ? -4.607 -4.857 -0.000 1.00 94.50 97 LEU A CA 1
ATOM 725 C C . LEU A 1 97 ? -5.243 -4.938 1.376 1.00 94.50 97 LEU A C 1
ATOM 727 O O . LEU A 1 97 ? -6.459 -4.853 1.544 1.00 94.50 97 LEU A O 1
ATOM 731 N N . ARG A 1 98 ? -4.381 -5.019 2.382 1.00 95.62 98 ARG A N 1
ATOM 732 C CA . ARG A 1 98 ? -4.728 -4.819 3.784 1.00 95.62 98 ARG A CA 1
ATOM 733 C C . ARG A 1 98 ? -3.684 -3.924 4.420 1.00 95.62 98 ARG A C 1
ATOM 735 O O . ARG A 1 98 ? -2.497 -4.201 4.298 1.00 95.62 98 ARG A O 1
ATOM 742 N N . VAL A 1 99 ? -4.124 -2.894 5.128 1.00 96.06 99 VAL A N 1
ATOM 743 C CA . VAL A 1 99 ? -3.250 -1.957 5.832 1.00 96.06 99 VAL A CA 1
ATOM 744 C C . VAL A 1 99 ? -3.736 -1.818 7.264 1.00 96.06 99 VAL A C 1
ATOM 746 O O . VAL A 1 99 ? -4.875 -1.420 7.498 1.00 96.06 99 VAL A O 1
ATOM 749 N N . PHE A 1 100 ? -2.862 -2.124 8.216 1.00 95.38 100 PHE A N 1
ATOM 750 C CA . PHE A 1 100 ? -3.038 -1.783 9.622 1.00 95.38 100 PHE A CA 1
ATOM 751 C C . PHE A 1 100 ? -2.136 -0.618 9.981 1.00 95.38 100 PHE A C 1
ATOM 753 O O . PHE A 1 100 ? -0.965 -0.592 9.596 1.00 95.38 100 PHE A O 1
ATOM 760 N N . SER A 1 101 ? -2.646 0.312 10.786 1.00 95.25 101 SER A N 1
ATOM 761 C CA . SER A 1 101 ? -1.791 1.333 11.375 1.00 95.25 101 SER A CA 1
ATOM 762 C C . SER A 1 101 ? -2.232 1.795 12.757 1.00 95.25 101 SER A C 1
ATOM 764 O O . SER A 1 101 ? -3.423 1.816 13.066 1.00 95.25 101 SER A O 1
ATOM 766 N N . GLY A 1 102 ? -1.252 2.187 13.569 1.00 95.19 102 GLY A N 1
ATOM 767 C CA . GLY A 1 102 ? -1.413 2.739 14.908 1.00 95.19 102 GLY A CA 1
ATOM 768 C C . GLY A 1 102 ? -0.068 3.187 15.499 1.00 95.19 102 GLY A C 1
ATOM 769 O O . GLY A 1 102 ? 0.935 3.269 14.775 1.00 95.19 102 GLY A O 1
ATOM 770 N N . PRO A 1 103 ? -0.015 3.477 16.807 1.00 94.75 103 PRO A N 1
ATOM 771 C CA . PRO A 1 103 ? 1.219 3.791 17.515 1.00 94.75 103 PRO A CA 1
ATOM 772 C C . PRO A 1 103 ? 2.206 2.607 17.491 1.00 94.75 103 PRO A C 1
ATOM 774 O O . PRO A 1 103 ? 1.775 1.453 17.457 1.00 94.75 103 PRO A O 1
ATOM 777 N N . PRO A 1 104 ? 3.528 2.855 17.557 1.00 93.06 104 PRO A N 1
ATOM 778 C CA . PRO A 1 104 ? 4.543 1.809 17.393 1.00 93.06 104 PRO A CA 1
ATOM 779 C C . PRO A 1 104 ? 4.471 0.691 18.436 1.00 93.06 104 PRO A C 1
ATOM 781 O O . PRO A 1 104 ? 4.643 -0.480 18.098 1.00 93.06 104 PRO A O 1
ATOM 784 N N . ASP A 1 105 ? 4.159 1.071 19.676 1.00 91.38 105 ASP A N 1
ATOM 785 C CA . ASP A 1 105 ? 4.113 0.187 20.844 1.00 91.38 105 ASP A CA 1
ATOM 786 C C . ASP A 1 105 ? 2.676 -0.101 21.316 1.00 91.38 105 ASP A C 1
ATOM 788 O O . ASP A 1 105 ? 2.465 -0.578 22.431 1.00 91.38 105 ASP A O 1
ATOM 792 N N . GLY A 1 106 ? 1.668 0.227 20.500 1.00 89.50 106 GLY A N 1
ATOM 793 C CA . GLY A 1 106 ? 0.260 0.065 20.860 1.00 89.50 106 GLY A CA 1
ATOM 794 C C . GLY A 1 106 ? -0.525 -0.815 19.891 1.00 89.50 106 GLY A C 1
ATOM 795 O O . GLY A 1 106 ? 0.026 -1.531 19.059 1.00 89.50 106 GLY A O 1
ATOM 796 N N . SER A 1 107 ? -1.848 -0.793 20.048 1.00 92.94 107 SER A N 1
ATOM 797 C CA . SER A 1 107 ? -2.763 -1.525 19.165 1.00 92.94 107 SER A CA 1
ATOM 798 C C . SER A 1 107 ? -2.970 -0.776 17.851 1.00 92.94 107 SER A C 1
ATOM 800 O O . SER A 1 107 ? -2.872 0.450 17.815 1.00 92.94 107 SER A O 1
ATOM 802 N N . ALA A 1 108 ? -3.297 -1.505 16.783 1.00 94.31 108 ALA A N 1
ATOM 803 C CA . ALA A 1 108 ? -3.747 -0.879 15.547 1.00 94.31 108 ALA A CA 1
ATOM 804 C C . ALA A 1 108 ? -5.003 -0.035 15.817 1.00 94.31 108 ALA A C 1
ATOM 806 O O . ALA A 1 108 ? -5.922 -0.465 16.512 1.00 94.31 108 ALA A O 1
ATOM 807 N N . GLU A 1 109 ? -5.031 1.166 15.256 1.00 95.75 109 GLU A N 1
ATOM 808 C CA . GLU A 1 109 ? -6.127 2.129 15.400 1.00 95.75 109 GLU A CA 1
ATOM 809 C C . GLU A 1 109 ? -6.986 2.185 14.139 1.00 95.75 109 GLU A C 1
ATOM 811 O O . GLU A 1 109 ? -8.163 2.527 14.197 1.00 95.75 109 GLU A O 1
ATOM 816 N N . THR A 1 110 ? -6.406 1.824 12.996 1.00 95.88 110 THR A N 1
ATOM 817 C CA . THR A 1 110 ? -7.062 1.865 11.688 1.00 95.88 110 THR A CA 1
ATOM 818 C C . THR A 1 110 ? -6.805 0.582 10.912 1.00 95.88 110 THR A C 1
ATOM 820 O O . THR A 1 110 ? -5.722 -0.010 11.000 1.00 95.88 110 THR A O 1
ATOM 823 N N . LEU A 1 111 ? -7.814 0.169 10.149 1.00 96.00 111 LEU A N 1
ATOM 824 C CA . LEU A 1 111 ? -7.751 -0.899 9.164 1.00 96.00 111 LEU A CA 1
ATOM 825 C C . LEU A 1 111 ? -8.306 -0.375 7.840 1.00 96.00 111 LEU A C 1
ATOM 827 O O . LEU A 1 111 ? -9.423 0.134 7.797 1.00 96.00 111 LEU A O 1
ATOM 831 N N . ARG A 1 112 ? -7.547 -0.565 6.764 1.00 96.31 112 ARG A N 1
ATOM 832 C CA . ARG A 1 112 ? -8.008 -0.384 5.389 1.00 96.31 112 ARG A CA 1
ATOM 833 C C . ARG A 1 112 ? -7.888 -1.697 4.630 1.00 96.31 112 ARG A C 1
ATOM 835 O O . ARG A 1 112 ? -6.858 -2.366 4.721 1.00 96.31 112 ARG A O 1
ATOM 842 N N . VAL A 1 113 ? -8.922 -2.066 3.884 1.00 95.50 113 VAL A N 1
ATOM 843 C CA . VAL A 1 113 ? -8.942 -3.271 3.046 1.00 95.50 113 VAL A CA 1
ATOM 844 C C . VAL A 1 113 ? -9.470 -2.907 1.670 1.00 95.50 113 VAL A C 1
ATOM 846 O O . VAL A 1 113 ? -10.541 -2.321 1.585 1.00 95.50 113 VAL A O 1
ATOM 849 N N . ALA A 1 114 ? -8.752 -3.275 0.613 1.00 93.19 114 ALA A N 1
ATOM 850 C CA . ALA A 1 114 ? -9.325 -3.345 -0.728 1.00 93.19 114 ALA A CA 1
ATOM 851 C C . ALA A 1 114 ? -9.370 -4.808 -1.166 1.00 93.19 114 ALA A C 1
ATOM 853 O O . ALA A 1 114 ? -8.427 -5.546 -0.889 1.00 93.19 114 ALA A O 1
ATOM 854 N N . ASP A 1 115 ? -10.437 -5.226 -1.838 1.00 89.44 115 ASP A N 1
ATOM 855 C CA . ASP A 1 115 ? -10.612 -6.599 -2.338 1.00 89.44 115 ASP A CA 1
ATOM 856 C C . ASP A 1 115 ? -10.675 -6.684 -3.874 1.00 89.44 115 ASP A C 1
ATOM 858 O O . ASP A 1 115 ? -11.124 -7.683 -4.430 1.00 89.44 115 ASP A O 1
ATOM 862 N N . GLY A 1 116 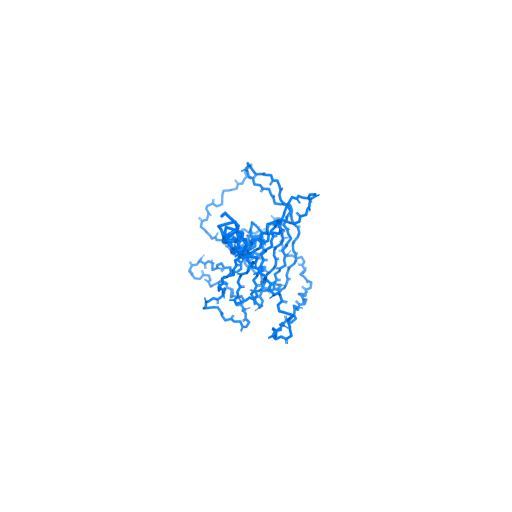? -10.244 -5.619 -4.552 1.00 88.25 116 GLY A N 1
ATOM 863 C CA . GLY A 1 116 ? -10.348 -5.447 -6.000 1.00 88.25 116 GLY A CA 1
ATOM 864 C C . GLY A 1 116 ? -11.661 -4.810 -6.463 1.00 88.25 116 GLY A C 1
ATOM 865 O O . GLY A 1 116 ? -11.670 -4.165 -7.504 1.00 88.25 116 GLY A O 1
ATOM 866 N N . MET A 1 117 ? -12.739 -4.897 -5.676 1.00 88.25 117 MET A N 1
ATOM 867 C CA . MET A 1 117 ? -14.065 -4.365 -6.036 1.00 88.25 117 MET A CA 1
ATOM 868 C C . MET A 1 117 ? -14.548 -3.259 -5.098 1.00 88.25 117 MET A C 1
ATOM 870 O O . MET A 1 117 ? -15.326 -2.385 -5.481 1.00 88.25 117 MET A O 1
ATOM 874 N N . SER A 1 118 ? -14.125 -3.313 -3.843 1.00 90.81 118 SER A N 1
ATOM 875 C CA . SER A 1 118 ? -14.535 -2.407 -2.786 1.00 90.81 118 SER A CA 1
ATOM 876 C C . SER A 1 118 ? -13.356 -2.030 -1.899 1.00 90.81 118 SER A C 1
ATOM 878 O O . SER A 1 118 ? -12.375 -2.765 -1.780 1.00 90.81 118 SER A O 1
ATOM 880 N N . LEU A 1 119 ? -13.458 -0.853 -1.289 1.00 93.31 119 LEU A N 1
ATOM 881 C CA . LEU A 1 119 ? -12.540 -0.340 -0.285 1.00 93.31 119 LEU A CA 1
ATOM 882 C C . LEU A 1 119 ? -13.308 -0.167 1.025 1.00 93.31 119 LEU A C 1
ATOM 884 O O . LEU A 1 119 ? -14.270 0.597 1.077 1.00 93.31 119 LEU A O 1
ATOM 888 N N . LEU A 1 120 ? -12.866 -0.856 2.072 1.00 95.44 120 LEU A N 1
ATOM 889 C CA . LEU A 1 120 ? -13.323 -0.699 3.448 1.00 95.44 120 LEU A CA 1
ATOM 890 C C . LEU A 1 120 ? -12.295 0.119 4.231 1.00 95.44 120 LEU A C 1
ATOM 892 O O . LEU A 1 120 ? -11.135 -0.283 4.325 1.00 95.44 120 LEU A O 1
ATOM 896 N N . ASP A 1 121 ? -12.754 1.193 4.864 1.00 96.31 121 ASP A N 1
ATOM 897 C CA . ASP A 1 121 ? -12.027 1.916 5.904 1.00 96.31 121 ASP A CA 1
ATOM 898 C C . ASP A 1 121 ? -12.714 1.698 7.250 1.00 96.31 121 ASP A C 1
ATOM 900 O O . ASP A 1 121 ? -13.931 1.839 7.365 1.00 96.31 121 ASP A O 1
ATOM 904 N N . LEU A 1 122 ? -11.940 1.349 8.277 1.00 96.94 122 LEU A N 1
ATOM 905 C CA . LEU A 1 122 ? -12.427 1.073 9.625 1.00 96.94 122 LEU A CA 1
ATOM 906 C C . LEU A 1 122 ? -11.538 1.758 10.666 1.00 96.94 122 LEU A C 1
ATOM 908 O O . LEU A 1 122 ? -10.328 1.522 10.733 1.00 96.94 122 LEU A O 1
ATOM 912 N N . ASN A 1 123 ? -12.160 2.552 11.534 1.00 97.00 123 ASN A N 1
ATOM 913 C CA . ASN A 1 123 ? -11.568 2.988 12.788 1.00 97.00 123 ASN A CA 1
ATOM 914 C C . ASN A 1 123 ? -11.772 1.882 13.834 1.00 97.00 123 ASN A C 1
ATOM 916 O O . ASN A 1 123 ? -12.893 1.588 14.243 1.00 97.00 123 ASN A O 1
ATOM 920 N N . LEU A 1 124 ? -10.681 1.261 14.276 1.00 95.12 124 LEU A N 1
ATOM 921 C CA . LEU A 1 124 ? -10.710 0.130 15.206 1.00 95.12 124 LEU A CA 1
ATOM 922 C C . LEU A 1 124 ? -11.028 0.551 16.646 1.00 95.12 124 LEU A C 1
ATOM 924 O O . LEU A 1 124 ? -11.422 -0.289 17.450 1.00 95.12 124 LEU A O 1
ATOM 928 N N . GLN A 1 125 ? -10.860 1.832 16.982 1.00 93.50 125 GLN A N 1
ATOM 929 C CA . GLN A 1 125 ? -11.153 2.353 18.317 1.00 93.50 125 GLN A CA 1
ATOM 930 C C . GLN A 1 125 ? -12.639 2.679 18.484 1.00 93.50 125 GLN A C 1
ATOM 932 O O . GLN A 1 125 ? -13.211 2.413 19.540 1.00 93.50 125 GLN A O 1
ATOM 937 N N . THR A 1 126 ? -13.261 3.263 17.455 1.00 94.31 126 THR A N 1
ATOM 938 C CA . THR A 1 126 ? -14.667 3.697 17.496 1.00 94.31 126 THR A CA 1
ATOM 939 C C . THR A 1 126 ? -15.628 2.695 16.860 1.00 94.31 126 THR A C 1
ATOM 941 O O . THR A 1 126 ? -16.817 2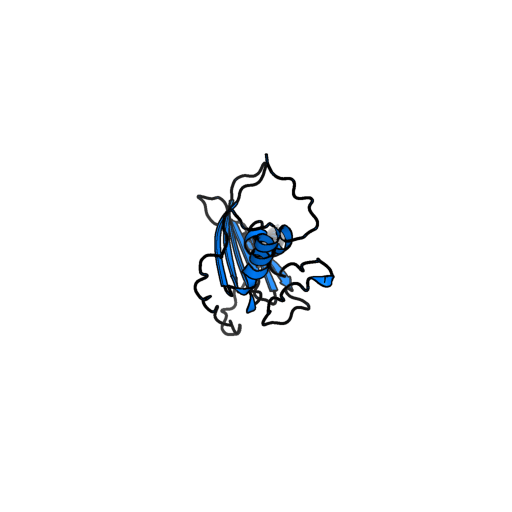.716 17.168 1.00 94.31 126 THR A O 1
ATOM 944 N N . GLY A 1 127 ? -15.133 1.818 15.982 1.00 91.75 127 GLY A N 1
ATOM 945 C CA . GLY A 1 127 ? -15.950 0.928 15.155 1.00 91.75 127 GLY A CA 1
ATOM 946 C C . GLY A 1 127 ? -16.589 1.619 13.945 1.00 91.75 127 GLY A C 1
ATOM 947 O O . GLY A 1 127 ? -17.315 0.973 13.190 1.00 91.75 127 GLY A O 1
ATOM 948 N N . GLU A 1 128 ? -16.336 2.914 13.739 1.00 95.44 128 GLU A N 1
ATOM 949 C CA . GLU A 1 128 ? -16.824 3.639 12.565 1.00 95.44 128 GLU A CA 1
ATOM 950 C C . GLU A 1 128 ? -16.195 3.071 11.294 1.00 95.44 128 GLU A C 1
ATOM 952 O O . GLU A 1 128 ? -14.978 2.894 11.217 1.00 95.44 128 GLU A O 1
ATOM 957 N N . SER A 1 129 ? -17.026 2.804 10.287 1.00 95.56 129 SER A N 1
ATOM 958 C CA . SER A 1 129 ? -16.574 2.266 9.008 1.00 95.56 129 SER A CA 1
ATOM 959 C C . SER A 1 129 ? -17.244 2.938 7.820 1.00 95.56 129 SER A C 1
ATOM 961 O O . SER A 1 129 ? -18.363 3.448 7.912 1.00 95.56 129 SER A O 1
ATOM 963 N N . SER A 1 130 ? -16.550 2.914 6.689 1.00 95.19 130 SER A N 1
ATOM 964 C CA . SER A 1 130 ? -17.078 3.289 5.384 1.00 95.19 130 SER A CA 1
ATOM 965 C C . SER A 1 130 ? -16.680 2.247 4.346 1.00 95.19 130 SER A C 1
ATOM 967 O O . SER A 1 130 ? -15.604 1.656 4.415 1.00 95.19 130 SER A O 1
ATOM 969 N N . ILE A 1 131 ? -17.569 2.012 3.382 1.00 94.25 131 ILE A N 1
ATOM 970 C CA . ILE A 1 131 ? -17.310 1.150 2.229 1.00 94.25 131 ILE A CA 1
ATOM 971 C C . ILE A 1 131 ? -17.582 1.966 0.971 1.00 94.25 131 ILE A C 1
ATOM 973 O O . ILE A 1 131 ? -18.622 2.620 0.870 1.00 94.25 131 ILE A O 1
ATOM 977 N N . ALA A 1 132 ? -16.655 1.920 0.020 1.00 91.31 132 ALA A N 1
ATOM 978 C CA . ALA A 1 132 ? -16.778 2.559 -1.283 1.00 91.31 132 ALA A CA 1
ATOM 979 C C . ALA A 1 132 ? -16.452 1.564 -2.409 1.00 91.31 132 ALA A C 1
ATOM 981 O O . ALA A 1 132 ? -15.680 0.630 -2.181 1.00 91.31 132 ALA A O 1
ATOM 982 N N . PRO A 1 133 ? -17.000 1.749 -3.623 1.00 88.94 133 PRO A N 1
ATOM 983 C CA . PRO A 1 133 ? -16.513 1.045 -4.806 1.00 88.94 133 PRO A CA 1
ATOM 984 C C . PRO A 1 133 ? -15.015 1.296 -5.025 1.00 88.94 133 PRO A C 1
ATOM 986 O O . PRO A 1 133 ? -14.514 2.392 -4.767 1.00 88.94 133 PRO A O 1
ATOM 989 N N . PHE A 1 134 ? -14.305 0.282 -5.509 1.00 86.19 134 PHE A N 1
ATOM 990 C CA . PHE A 1 134 ? -12.887 0.332 -5.849 1.00 86.19 134 PHE A CA 1
ATOM 991 C C . PHE A 1 134 ? -12.651 -0.341 -7.206 1.00 86.19 134 PHE A C 1
ATOM 993 O O . PHE A 1 134 ? -13.440 -1.180 -7.629 1.00 86.19 134 PHE A O 1
ATOM 1000 N N . GLY A 1 135 ? -11.578 0.047 -7.900 1.00 71.88 135 GLY A N 1
ATOM 1001 C CA . GLY A 1 135 ? -11.193 -0.597 -9.158 1.00 71.88 135 GLY A CA 1
ATOM 1002 C C . GLY A 1 135 ? -12.141 -0.346 -10.338 1.00 71.88 135 GLY A C 1
ATOM 1003 O O . GLY A 1 135 ? -12.071 -1.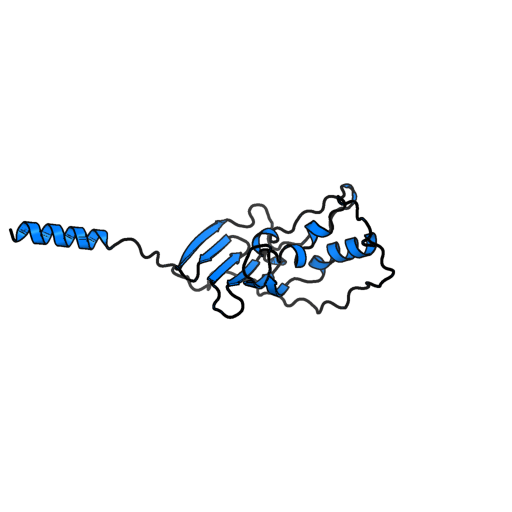074 -11.324 1.00 71.88 135 GLY A O 1
ATOM 1004 N N . GLU A 1 136 ? -13.018 0.668 -10.285 1.00 71.06 136 GLU A N 1
ATOM 1005 C CA . GLU A 1 136 ? -13.879 1.004 -11.428 1.00 71.06 136 GLU A CA 1
ATOM 1006 C C . GLU A 1 136 ? -13.033 1.294 -12.681 1.00 71.06 136 GLU A C 1
ATOM 1008 O O . GLU A 1 136 ? -12.211 2.210 -12.698 1.00 71.06 136 GLU A O 1
ATOM 1013 N N . GLY A 1 137 ? -13.240 0.500 -13.736 1.00 69.62 137 GLY A N 1
ATOM 1014 C CA . GLY A 1 137 ? -12.501 0.615 -14.997 1.00 69.62 137 GLY A CA 1
ATOM 1015 C C . GLY A 1 137 ? -11.157 -0.119 -15.037 1.00 69.62 137 GLY A C 1
ATOM 1016 O O . GLY A 1 137 ? -10.429 0.046 -16.013 1.00 69.62 137 GLY A O 1
ATOM 1017 N N . VAL A 1 138 ? -10.829 -0.926 -14.022 1.00 76.31 138 VAL A N 1
ATOM 1018 C CA . VAL A 1 138 ? -9.626 -1.765 -14.008 1.00 76.31 138 VAL A CA 1
ATOM 1019 C C . VAL A 1 138 ? -10.011 -3.239 -14.118 1.00 76.31 138 VAL A C 1
ATOM 1021 O O . VAL A 1 138 ? -10.798 -3.747 -13.322 1.00 76.31 138 VAL A O 1
ATOM 1024 N N . ASP A 1 139 ? -9.445 -3.936 -15.102 1.00 77.62 139 ASP A N 1
ATOM 1025 C CA . ASP A 1 139 ? -9.685 -5.368 -15.284 1.00 77.62 139 ASP A CA 1
ATOM 1026 C C . ASP A 1 139 ? -8.947 -6.197 -14.219 1.00 77.62 139 ASP A C 1
ATOM 1028 O O . ASP A 1 139 ? -7.766 -5.973 -13.936 1.00 77.62 139 ASP A O 1
ATOM 1032 N N . ILE A 1 140 ? -9.641 -7.197 -13.666 1.00 77.56 140 ILE A N 1
ATOM 1033 C CA . ILE A 1 140 ? -9.086 -8.205 -12.753 1.00 77.56 140 ILE A CA 1
ATOM 1034 C C . ILE A 1 140 ? -9.081 -9.562 -13.483 1.00 77.56 140 ILE A C 1
ATOM 1036 O O . ILE A 1 140 ? -10.132 -9.980 -13.979 1.00 77.56 140 ILE A O 1
ATOM 1040 N N . PRO A 1 141 ? -7.945 -10.285 -13.555 1.00 72.62 141 PRO A N 1
ATOM 1041 C CA . PRO A 1 141 ? -6.689 -10.019 -12.855 1.00 72.62 141 PRO A CA 1
ATOM 1042 C C . PRO A 1 141 ? -5.904 -8.843 -13.450 1.00 72.62 141 PRO A C 1
ATOM 1044 O O . PRO A 1 141 ? -5.684 -8.770 -14.660 1.00 72.62 141 PRO A O 1
ATOM 1047 N N . PHE A 1 142 ? -5.431 -7.952 -12.578 1.00 76.56 142 PHE A N 1
ATOM 1048 C CA . PHE A 1 142 ? -4.630 -6.808 -12.984 1.00 76.56 142 PHE A CA 1
ATOM 1049 C C . PHE A 1 142 ? -3.222 -7.270 -13.336 1.00 76.56 142 PHE A C 1
ATOM 1051 O O . PHE A 1 142 ? -2.496 -7.823 -12.510 1.00 76.56 142 PHE A O 1
ATOM 1058 N N . THR A 1 143 ? -2.823 -7.026 -14.578 1.00 74.50 143 THR A N 1
ATOM 1059 C CA . THR A 1 143 ? -1.438 -7.217 -15.002 1.00 74.50 143 THR A CA 1
ATOM 1060 C C . THR A 1 143 ? -0.785 -5.845 -15.062 1.00 74.50 143 THR A C 1
ATOM 1062 O O . THR A 1 143 ? -1.202 -5.028 -15.887 1.00 74.50 143 THR A O 1
ATOM 1065 N N . PRO A 1 144 ? 0.229 -5.568 -14.224 1.00 68.25 144 PRO A N 1
ATOM 1066 C CA . PRO A 1 144 ? 0.969 -4.321 -14.316 1.00 68.25 144 PRO A CA 1
ATOM 1067 C C . PRO A 1 144 ? 1.502 -4.164 -15.738 1.00 68.25 144 PRO A C 1
ATOM 1069 O O . PRO A 1 144 ? 1.979 -5.133 -16.338 1.00 68.25 144 PRO A O 1
ATOM 1072 N N . GLN A 1 145 ? 1.448 -2.953 -16.282 1.00 69.00 145 GLN A N 1
ATOM 1073 C CA . GLN A 1 145 ? 2.006 -2.659 -17.598 1.00 69.00 145 GLN A CA 1
ATOM 1074 C C . GLN A 1 145 ? 3.346 -1.949 -17.447 1.00 69.00 145 GLN A C 1
ATOM 1076 O O . GLN A 1 145 ? 3.460 -0.981 -16.696 1.00 69.00 145 GLN A O 1
ATOM 1081 N N . ALA A 1 146 ? 4.372 -2.441 -18.149 1.00 64.19 146 ALA A N 1
ATOM 1082 C CA . ALA A 1 146 ? 5.646 -1.739 -18.233 1.00 64.19 146 ALA A CA 1
ATOM 1083 C C . ALA A 1 146 ? 5.404 -0.362 -18.867 1.00 64.19 146 ALA A C 1
ATOM 1085 O O . ALA A 1 146 ? 4.740 -0.295 -19.905 1.00 64.19 146 ALA A O 1
ATOM 1086 N N . PRO A 1 147 ? 5.914 0.730 -18.273 1.00 59.19 147 PRO A N 1
ATOM 1087 C CA . PRO A 1 147 ? 5.706 2.058 -18.825 1.00 59.19 147 PRO A CA 1
ATOM 1088 C C . PRO A 1 147 ? 6.245 2.123 -20.253 1.00 59.19 147 PRO A C 1
ATOM 1090 O O . PRO A 1 147 ? 7.382 1.733 -20.536 1.00 59.19 147 PRO A O 1
ATOM 1093 N N . ILE A 1 148 ? 5.418 2.630 -21.164 1.00 56.53 148 ILE A N 1
ATOM 1094 C CA . ILE A 1 148 ? 5.813 2.853 -22.549 1.00 56.53 148 ILE A CA 1
ATOM 1095 C C . ILE A 1 148 ? 6.610 4.166 -22.543 1.00 56.53 148 ILE A C 1
ATOM 1097 O O . ILE A 1 148 ? 6.068 5.255 -22.379 1.00 56.53 148 ILE A O 1
ATOM 1101 N N . LEU A 1 149 ? 7.933 4.059 -22.696 1.00 53.91 149 LEU A N 1
ATOM 1102 C CA . LEU A 1 149 ? 8.885 5.179 -22.636 1.00 53.91 149 LEU A CA 1
ATOM 1103 C C . LEU A 1 149 ? 8.744 6.331 -23.671 1.00 53.91 149 LEU A C 1
ATOM 1105 O O . LEU A 1 149 ? 9.380 7.356 -23.418 1.00 53.91 149 LEU A O 1
ATOM 1109 N N . PRO A 1 150 ? 7.993 6.254 -24.799 1.00 56.06 150 PRO A N 1
ATOM 1110 C CA . PRO A 1 150 ? 7.881 7.359 -25.757 1.00 56.06 150 PRO A CA 1
ATOM 1111 C C . PRO A 1 150 ? 7.401 8.671 -25.136 1.00 56.06 150 PRO A C 1
ATOM 1113 O O . PRO A 1 150 ? 7.894 9.727 -25.524 1.00 56.06 150 PRO A O 1
ATOM 1116 N N . ASP A 1 151 ? 6.519 8.592 -24.136 1.00 56.53 151 ASP A N 1
ATOM 1117 C CA . ASP A 1 151 ? 5.874 9.771 -23.553 1.00 56.53 151 ASP A CA 1
ATOM 1118 C C . ASP A 1 151 ? 6.471 10.163 -22.191 1.00 56.53 151 ASP A C 1
ATOM 1120 O O . ASP A 1 151 ? 6.073 11.166 -21.610 1.00 56.53 151 ASP A O 1
ATOM 1124 N N . ASN A 1 152 ? 7.457 9.408 -21.676 1.00 61.69 152 ASN A N 1
ATOM 1125 C CA . ASN A 1 152 ? 8.111 9.592 -20.366 1.00 61.69 152 ASN A CA 1
ATOM 1126 C C . ASN A 1 152 ? 7.188 9.647 -19.129 1.00 61.69 152 ASN A C 1
ATOM 1128 O O . ASN A 1 152 ? 7.707 9.769 -18.018 1.00 61.69 152 ASN A O 1
ATOM 1132 N N . VAL A 1 153 ? 5.873 9.504 -19.296 1.00 65.62 153 VAL A N 1
ATOM 1133 C CA . VAL A 1 153 ? 4.890 9.438 -18.213 1.00 65.62 153 VAL A CA 1
ATOM 1134 C C . VAL A 1 153 ? 4.775 7.999 -17.727 1.00 65.62 153 VAL A C 1
ATOM 1136 O O . VAL A 1 153 ? 4.549 7.078 -18.511 1.00 65.62 153 VAL A O 1
ATOM 1139 N N . ILE A 1 154 ? 4.937 7.803 -16.422 1.00 69.69 154 ILE A N 1
ATOM 1140 C CA . ILE A 1 154 ? 4.723 6.505 -15.777 1.00 69.69 154 ILE A CA 1
ATOM 1141 C C . ILE A 1 154 ? 3.371 6.553 -15.077 1.00 69.69 154 ILE A C 1
ATOM 1143 O O . ILE A 1 154 ? 3.178 7.365 -14.170 1.00 69.69 154 ILE A O 1
ATOM 1147 N N . GLU A 1 155 ? 2.445 5.688 -15.484 1.00 74.75 155 GLU A N 1
ATOM 1148 C CA . GLU A 1 155 ? 1.169 5.543 -14.791 1.00 74.75 155 GLU A CA 1
ATOM 1149 C C . GLU A 1 155 ? 1.382 4.937 -13.403 1.00 74.75 155 GLU A C 1
ATOM 1151 O O . GLU A 1 155 ? 2.142 3.984 -13.209 1.00 74.75 155 GLU A O 1
ATOM 1156 N N . SER A 1 156 ? 0.718 5.524 -12.413 1.00 77.50 156 SER A N 1
ATOM 1157 C CA . SER A 1 156 ? 0.773 5.031 -11.047 1.00 77.50 156 SER A CA 1
ATOM 1158 C C . SER A 1 156 ? -0.063 3.773 -10.878 1.00 77.50 156 SER A C 1
ATOM 1160 O O . SER A 1 156 ? -1.149 3.641 -11.438 1.00 77.50 156 SER A O 1
ATOM 1162 N N . HIS A 1 157 ? 0.429 2.860 -10.043 1.00 83.88 157 HIS A N 1
ATOM 1163 C CA . HIS A 1 157 ? -0.314 1.655 -9.707 1.00 83.88 157 HIS A CA 1
ATOM 1164 C C . HIS A 1 157 ? -1.644 2.013 -9.014 1.00 83.88 157 HIS A C 1
ATOM 1166 O O . HIS A 1 157 ? -1.612 2.831 -8.092 1.00 83.88 157 HIS A O 1
ATOM 1172 N N . PRO A 1 158 ? -2.784 1.373 -9.346 1.00 85.38 158 PRO A N 1
ATOM 1173 C CA . PRO A 1 158 ? -4.084 1.713 -8.751 1.00 85.38 158 PRO A CA 1
ATOM 1174 C C . PRO A 1 158 ? -4.113 1.648 -7.216 1.00 85.38 158 PRO A C 1
ATOM 1176 O O . PRO A 1 158 ? -4.829 2.401 -6.569 1.00 85.38 158 PRO A O 1
ATOM 1179 N N . LEU A 1 159 ? -3.303 0.768 -6.619 1.00 88.19 159 LEU A N 1
ATOM 1180 C CA . LEU A 1 159 ? -3.208 0.612 -5.161 1.00 88.19 159 LEU A CA 1
ATOM 1181 C C . LEU A 1 159 ? -2.319 1.658 -4.457 1.00 88.19 159 LEU A C 1
ATOM 1183 O O . LEU A 1 159 ? -2.331 1.695 -3.228 1.00 88.19 159 LEU A O 1
ATOM 1187 N N . ILE A 1 160 ? -1.544 2.488 -5.173 1.00 86.44 160 ILE A N 1
ATOM 1188 C CA . ILE A 1 160 ? -0.488 3.327 -4.564 1.00 86.44 160 ILE A CA 1
ATOM 1189 C C . ILE A 1 160 ? -1.021 4.286 -3.494 1.00 86.44 160 ILE A C 1
ATOM 1191 O O . ILE A 1 160 ? -0.433 4.410 -2.424 1.00 86.44 160 ILE A O 1
ATOM 1195 N N . SER A 1 161 ? -2.168 4.913 -3.748 1.00 84.75 161 SER A N 1
ATOM 1196 C CA . SER A 1 161 ? -2.799 5.897 -2.863 1.00 84.75 161 SER A CA 1
ATOM 1197 C C . SER A 1 161 ? -3.453 5.264 -1.631 1.00 84.75 161 SER A C 1
ATOM 1199 O O . SER A 1 161 ? -3.844 5.968 -0.698 1.00 84.75 161 SER A O 1
ATOM 1201 N N . HIS A 1 162 ? -3.575 3.936 -1.607 1.00 87.69 162 HIS A N 1
ATOM 1202 C CA . HIS A 1 162 ? -4.302 3.202 -0.577 1.00 87.69 162 HIS A CA 1
ATOM 1203 C C . HIS A 1 162 ? -3.388 2.544 0.463 1.00 87.69 162 HIS A C 1
ATOM 1205 O O . HIS A 1 162 ? -3.878 2.128 1.510 1.00 87.69 162 HIS A O 1
ATOM 1211 N N . VAL A 1 163 ? -2.073 2.509 0.230 1.00 84.94 163 VAL A N 1
ATOM 1212 C CA . VAL A 1 163 ? -1.065 1.905 1.126 1.00 84.94 163 VAL A CA 1
ATOM 1213 C C . VAL A 1 163 ? -0.287 2.931 1.970 1.00 84.94 163 VAL A C 1
ATOM 1215 O O . VAL A 1 163 ? 0.840 2.674 2.396 1.00 84.94 163 VAL A O 1
ATOM 1218 N N . ASP A 1 164 ? -0.907 4.084 2.251 1.00 80.62 164 ASP A N 1
ATOM 1219 C CA . ASP A 1 164 ? -0.307 5.209 2.994 1.00 80.62 164 ASP A CA 1
ATOM 1220 C C . ASP A 1 164 ? 1.056 5.613 2.367 1.00 80.62 164 ASP A C 1
ATOM 1222 O O . ASP A 1 164 ? 1.310 5.392 1.181 1.00 80.62 164 ASP A O 1
ATOM 1226 N N . ARG A 1 165 ? 1.973 6.192 3.145 1.00 77.62 165 ARG A N 1
ATOM 1227 C CA . ARG A 1 165 ? 3.318 6.600 2.694 1.00 77.62 165 ARG A CA 1
ATOM 1228 C C . ARG A 1 165 ? 4.212 5.457 2.203 1.00 77.62 165 ARG A C 1
ATOM 1230 O O . ARG A 1 165 ? 5.276 5.724 1.652 1.00 77.62 165 ARG A O 1
ATOM 1237 N N . LEU A 1 166 ? 3.811 4.198 2.388 1.00 85.31 166 LEU A N 1
ATOM 1238 C CA . LEU A 1 166 ? 4.537 3.053 1.833 1.00 85.31 166 LEU A CA 1
ATOM 1239 C C . LEU A 1 166 ? 4.278 2.879 0.333 1.00 85.31 166 LEU A C 1
ATOM 1241 O O . LEU A 1 166 ? 5.029 2.157 -0.320 1.00 85.31 166 LEU A O 1
ATOM 1245 N N . GLY A 1 167 ? 3.279 3.572 -0.227 1.00 84.69 167 GLY A N 1
ATOM 1246 C CA . GLY A 1 167 ? 2.945 3.529 -1.650 1.00 84.69 167 GLY A CA 1
ATOM 1247 C C . GLY A 1 167 ? 4.140 3.758 -2.554 1.00 84.69 167 GLY A C 1
ATOM 1248 O O . GLY A 1 167 ? 4.398 2.930 -3.415 1.00 84.69 167 GLY A O 1
ATOM 1249 N N . THR A 1 168 ? 4.938 4.788 -2.294 1.00 82.44 168 THR A N 1
ATOM 1250 C CA . THR A 1 168 ? 6.129 5.098 -3.092 1.00 82.44 168 THR A CA 1
ATOM 1251 C C . THR A 1 168 ? 7.232 4.030 -2.981 1.00 82.44 168 THR A C 1
ATOM 1253 O O . THR A 1 168 ? 8.040 3.880 -3.893 1.00 82.44 168 THR A O 1
ATOM 1256 N N . LEU A 1 169 ? 7.290 3.274 -1.877 1.00 85.19 169 LEU A N 1
ATOM 1257 C CA . LEU A 1 169 ? 8.262 2.185 -1.699 1.00 85.19 169 LEU A CA 1
ATOM 1258 C C . LEU A 1 169 ? 7.811 0.897 -2.393 1.00 85.19 169 LEU A C 1
ATOM 1260 O O . LEU A 1 169 ? 8.633 0.182 -2.961 1.00 85.19 169 LEU A O 1
ATOM 1264 N N . ILE A 1 170 ? 6.511 0.602 -2.334 1.00 87.88 170 ILE A N 1
ATOM 1265 C CA . ILE A 1 170 ? 5.908 -0.585 -2.948 1.00 87.88 170 ILE A CA 1
ATOM 1266 C C . ILE A 1 170 ? 5.761 -0.379 -4.464 1.00 87.88 170 ILE A C 1
ATOM 1268 O O . ILE A 1 170 ? 6.107 -1.252 -5.255 1.00 87.88 170 ILE A O 1
ATOM 1272 N N . PHE A 1 171 ? 5.300 0.801 -4.873 1.00 88.12 171 PHE A N 1
ATOM 1273 C CA . PHE A 1 171 ? 5.052 1.211 -6.251 1.00 88.12 171 PHE A CA 1
ATOM 1274 C C . PHE A 1 171 ? 5.858 2.485 -6.558 1.00 88.12 171 PHE A C 1
ATOM 1276 O O . PHE A 1 171 ? 5.366 3.601 -6.389 1.00 88.12 171 PHE A O 1
ATOM 1283 N N . PRO A 1 172 ? 7.109 2.363 -7.027 1.00 82.56 172 PRO A N 1
ATOM 1284 C CA . PRO A 1 172 ? 8.028 3.495 -7.154 1.00 82.56 172 PRO A CA 1
ATOM 1285 C C . PRO A 1 172 ? 7.771 4.376 -8.389 1.00 82.56 172 PRO A C 1
ATOM 1287 O O . PRO A 1 172 ? 8.689 5.051 -8.858 1.00 82.56 172 PRO A O 1
ATOM 1290 N N . SER A 1 173 ? 6.544 4.398 -8.925 1.00 76.69 173 SER A N 1
ATOM 1291 C CA . SER A 1 173 ? 6.186 5.185 -10.114 1.00 76.69 173 SER A CA 1
ATOM 1292 C C . SER A 1 173 ? 6.474 6.674 -9.918 1.00 76.69 173 SER A C 1
ATOM 1294 O O . SER A 1 173 ? 7.026 7.304 -10.813 1.00 76.69 173 SER A O 1
ATOM 1296 N N . GLU A 1 174 ? 6.178 7.221 -8.735 1.00 74.38 174 GLU A N 1
ATOM 1297 C CA . GLU A 1 174 ? 6.401 8.634 -8.394 1.00 74.38 174 GLU A CA 1
ATOM 1298 C C . GLU A 1 174 ? 7.887 9.022 -8.373 1.00 74.38 174 GLU A C 1
ATOM 1300 O O . GLU A 1 174 ? 8.257 10.094 -8.844 1.00 74.38 174 GLU A O 1
ATOM 1305 N N . VAL A 1 175 ? 8.758 8.146 -7.861 1.00 76.06 175 VAL A N 1
ATOM 1306 C CA . VAL A 1 175 ? 10.211 8.400 -7.773 1.00 76.06 175 VAL A CA 1
ATOM 1307 C C . VAL A 1 175 ? 10.899 8.157 -9.113 1.00 76.06 175 VAL A C 1
ATOM 1309 O O . VAL A 1 175 ? 11.922 8.771 -9.409 1.00 76.06 175 VAL A O 1
ATOM 1312 N N . ALA A 1 176 ? 10.340 7.274 -9.937 1.00 74.31 176 ALA A N 1
ATOM 1313 C CA . ALA A 1 176 ? 10.872 6.953 -11.250 1.00 74.31 176 ALA A CA 1
ATOM 1314 C C . ALA A 1 176 ? 10.486 7.967 -12.347 1.00 74.31 176 ALA A C 1
ATOM 1316 O O . ALA A 1 176 ? 10.955 7.823 -13.483 1.00 74.31 176 ALA A O 1
ATOM 1317 N N . GLN A 1 177 ? 9.664 8.984 -12.045 1.00 70.56 177 GLN A N 1
ATOM 1318 C CA . GLN A 1 177 ? 9.343 10.057 -12.993 1.00 70.56 177 GLN A CA 1
ATOM 1319 C C . GLN A 1 177 ? 10.605 10.822 -13.406 1.00 70.56 177 GLN A C 1
ATOM 1321 O O . GLN A 1 177 ? 11.481 11.118 -12.594 1.00 70.56 177 GLN A O 1
ATOM 1326 N N . ASN A 1 178 ? 10.693 11.181 -14.687 1.00 62.06 178 ASN A N 1
ATOM 1327 C CA . ASN A 1 178 ? 11.855 11.884 -15.241 1.00 62.06 178 ASN A CA 1
ATOM 1328 C C . ASN A 1 178 ? 11.757 13.420 -15.120 1.00 62.06 178 ASN A C 1
ATOM 1330 O O . ASN A 1 178 ? 12.498 14.138 -15.785 1.00 62.06 178 ASN A O 1
ATOM 1334 N N . GLU A 1 179 ? 10.834 13.944 -14.308 1.00 53.34 179 GLU A N 1
ATOM 1335 C CA . GLU A 1 179 ? 10.527 15.384 -14.251 1.00 53.34 179 GLU A CA 1
ATOM 1336 C C . GLU A 1 179 ? 11.369 16.171 -13.226 1.00 53.34 179 GLU A C 1
ATOM 1338 O O . GLU A 1 179 ? 11.131 17.352 -12.976 1.00 53.34 179 GLU A O 1
ATOM 1343 N N . GLY A 1 180 ? 12.398 15.547 -12.647 1.00 48.97 180 GLY A N 1
ATOM 1344 C CA . GLY A 1 180 ? 13.310 16.190 -11.704 1.00 48.97 180 GLY A CA 1
ATO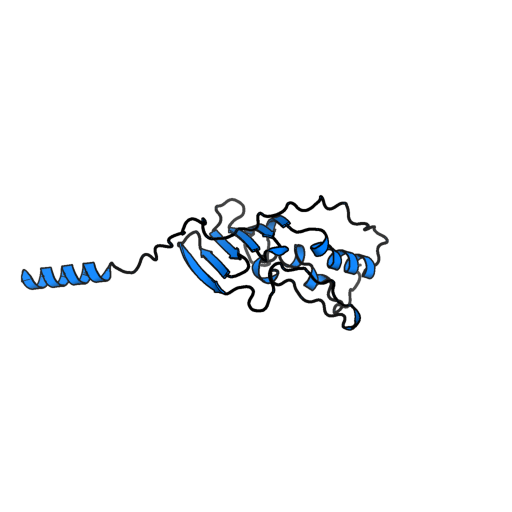M 1345 C C . GLY A 1 180 ? 14.685 16.488 -12.301 1.00 48.97 180 GLY A C 1
ATOM 1346 O O . GLY A 1 180 ? 15.370 15.598 -12.801 1.00 48.97 180 GLY A O 1
ATOM 1347 N N . THR A 1 181 ? 15.169 17.724 -12.151 1.00 38.19 181 THR A N 1
ATOM 1348 C CA . THR A 1 181 ? 16.609 18.006 -12.242 1.00 38.19 181 THR A CA 1
ATOM 1349 C C . THR A 1 181 ? 17.289 17.384 -11.022 1.00 38.19 181 THR A C 1
ATOM 1351 O O . THR A 1 181 ? 17.346 18.001 -9.957 1.00 38.19 181 THR A O 1
ATOM 1354 N N . PHE A 1 182 ? 17.801 16.160 -11.152 1.00 46.34 182 PHE A N 1
ATOM 1355 C CA . PHE A 1 182 ? 18.601 15.527 -10.104 1.00 46.34 182 PHE A CA 1
ATOM 1356 C C . PHE A 1 182 ? 19.904 16.315 -9.926 1.00 46.34 182 PHE A C 1
ATOM 1358 O O . PHE A 1 182 ? 20.822 16.227 -10.742 1.00 46.34 182 PHE A O 1
ATOM 1365 N N . LYS A 1 183 ? 19.987 17.131 -8.871 1.00 32.06 183 LYS A N 1
ATOM 1366 C CA . LYS A 1 183 ? 21.260 17.723 -8.451 1.00 32.06 183 LYS A CA 1
ATOM 1367 C C . LYS A 1 183 ? 22.019 16.688 -7.618 1.00 32.06 183 LYS A C 1
ATOM 1369 O O . LYS A 1 183 ? 21.432 16.155 -6.677 1.00 32.06 183 LYS A O 1
ATOM 1374 N N . PRO A 1 184 ? 23.298 16.416 -7.922 1.00 36.88 184 PRO A N 1
ATOM 1375 C CA . PRO A 1 184 ? 24.141 15.624 -7.039 1.00 36.88 184 PRO A CA 1
ATOM 1376 C C . PRO A 1 184 ? 24.159 16.255 -5.644 1.00 36.88 184 PRO A C 1
ATOM 1378 O O . PRO A 1 184 ? 24.302 17.475 -5.521 1.00 36.88 184 PRO A O 1
ATOM 1381 N N . VAL A 1 185 ? 24.022 15.434 -4.606 1.00 33.88 185 VAL A N 1
ATOM 1382 C CA . VAL A 1 185 ? 24.351 15.849 -3.240 1.00 33.88 185 VAL A CA 1
ATOM 1383 C C . VAL A 1 185 ? 25.876 15.849 -3.156 1.00 33.88 185 VAL A C 1
ATOM 1385 O O . VAL A 1 185 ? 26.495 14.803 -3.350 1.00 33.88 185 VAL A O 1
ATOM 1388 N N . ALA A 1 186 ? 26.456 17.036 -2.981 1.00 37.94 186 ALA A N 1
ATOM 1389 C CA . ALA A 1 186 ? 27.883 17.226 -2.732 1.00 37.94 186 ALA A CA 1
ATOM 1390 C C . ALA A 1 186 ? 28.210 17.012 -1.251 1.00 37.94 186 ALA A C 1
ATOM 1392 O O . ALA A 1 186 ? 27.349 17.368 -0.412 1.00 37.94 186 ALA A O 1
#

Sequence (186 aa):
MRRAIISFLTLTLLLTACGTLEVTLTNSDALTQTPASDSPAAGPAPLGMSSTSGEIRQLLLESPFRWQTIFMDALVTSNGESPRRVQTWVDQPALSLRVFSGPPDGSAETLRVADGMSLLDLNLQTGESSIAPFGEGVDIPFTPQAPILPDNVIESHPLISHVDRLGTLIFPSEVAQNEGTFKPVA

pLDDT: mean 75.37, std 18.3, range [32.06, 97.0]

Secondary structure (DSSP, 8-state):
-HHHHHHHHHHHHHHT-----------SSSS--PPPPPPPP-PPP---TT--HHHHHHHHHHGGGG-SEEEEEEEE--TTS--EEEEEEEETTTTEEEEEEE-TTS---EEEEEESSEEEEEETTT--EEEEE--TT--SS--PPPP-GGG-PPPPPTTGGGSGGGHHHHSTTTTT-S-S------